Protein AF-A0A6P0MF85-F1 (afdb_monomer_lite)

Foldseek 3Di:
DQQFDDPVRQCVLLVHDPPHDQLSVLVLVQVLVVVVPQPDWDAQCDWVPGGFGIAGLAATEDTDAEQFLVVLVVSLVVVVRRLVTPPCVSYNHYQYEYEYAQPDCPDPRSVSSVVSQVVPVVVDSYHYYNLRRDPSNGSDPPDDDDPDDCPVVVVVVVVVVVVPPPPDCDDPVVVVVVVVVVVVVVVVVVVVVVVVVVVVVPPPDDPPDDDDDDDDDDD

Secondary structure (DSSP, 8-state):
------HHHHHHHTT--TT--HHHHHHHHHHHHHHTT----EEEEEETTEEEEEE-SSEEEEEEEE--HHHHHHHHHHHHHHTTTS-GGG-S--EEEEEEEPPPTTSHHHHHHHHHHHHHHHHSSEEEEEGGG-GGGS-----S-----THHHHHHHHHHHHTTS------HHHHHHHHHHHHHHHHHHHHHHHHHHHTTSSSSSSSSS----------

Structure (mmCIF, N/CA/C/O backbone):
data_AF-A0A6P0MF85-F1
#
_entry.id   AF-A0A6P0MF85-F1
#
loop_
_atom_site.group_PDB
_atom_site.id
_atom_site.type_symbol
_atom_site.label_atom_id
_atom_site.label_alt_id
_atom_site.label_comp_id
_atom_site.label_asym_id
_atom_site.label_entity_id
_atom_site.label_seq_id
_atom_site.pdbx_PDB_ins_code
_atom_site.Cartn_x
_atom_site.Cartn_y
_atom_site.Cartn_z
_atom_site.occupancy
_atom_site.B_iso_or_equiv
_atom_site.auth_seq_id
_atom_site.auth_comp_id
_atom_site.auth_asym_id
_atom_site.auth_atom_id
_atom_site.pdbx_PDB_model_num
ATOM 1 N N . MET A 1 1 ? 22.331 -4.264 3.398 1.00 52.81 1 MET A N 1
ATOM 2 C CA . MET A 1 1 ? 21.853 -4.627 2.046 1.00 52.81 1 MET A CA 1
ATOM 3 C C . MET A 1 1 ? 20.335 -4.474 2.011 1.00 52.81 1 MET A C 1
ATOM 5 O O . MET A 1 1 ? 19.643 -5.180 2.743 1.00 52.81 1 MET A O 1
ATOM 9 N N . ILE A 1 2 ? 19.825 -3.491 1.264 1.00 65.88 2 ILE A N 1
ATOM 10 C CA . ILE A 1 2 ? 18.379 -3.319 1.054 1.00 65.88 2 ILE A CA 1
ATOM 11 C C . ILE A 1 2 ? 17.994 -4.326 -0.029 1.00 65.88 2 ILE A C 1
ATOM 13 O O . ILE A 1 2 ? 18.498 -4.233 -1.145 1.00 65.88 2 ILE A O 1
ATOM 17 N N . PHE A 1 3 ? 17.183 -5.323 0.322 1.00 75.44 3 PHE A N 1
ATOM 18 C CA . PHE A 1 3 ? 16.638 -6.244 -0.672 1.00 75.44 3 PHE A CA 1
ATOM 19 C C . PHE A 1 3 ? 15.507 -5.525 -1.400 1.00 75.44 3 PHE A C 1
ATOM 21 O O . PHE A 1 3 ? 14.660 -4.911 -0.757 1.00 75.44 3 PHE A O 1
ATOM 28 N N . VAL A 1 4 ? 15.523 -5.582 -2.725 1.00 84.88 4 VAL A N 1
ATOM 29 C CA . VAL A 1 4 ? 14.484 -5.019 -3.585 1.00 84.88 4 VAL A CA 1
ATOM 30 C C . VAL A 1 4 ? 14.156 -6.084 -4.613 1.00 84.88 4 VAL A C 1
ATOM 32 O O . VAL A 1 4 ? 15.053 -6.517 -5.332 1.00 84.88 4 VAL A O 1
ATOM 35 N N . LEU A 1 5 ? 12.895 -6.502 -4.664 1.00 89.25 5 LEU A N 1
ATOM 36 C CA . LEU A 1 5 ? 12.407 -7.395 -5.709 1.00 89.25 5 LEU A CA 1
ATOM 37 C C . LEU A 1 5 ? 11.990 -6.555 -6.918 1.00 89.25 5 LEU A C 1
ATOM 39 O O . LEU A 1 5 ? 11.376 -5.487 -6.773 1.00 89.25 5 LEU A O 1
ATOM 43 N N . SER A 1 6 ? 12.300 -7.030 -8.123 1.00 92.44 6 SER A N 1
ATOM 44 C CA . SER A 1 6 ? 11.615 -6.521 -9.310 1.00 92.44 6 SER A CA 1
ATOM 45 C C . SER A 1 6 ? 10.116 -6.815 -9.201 1.00 92.44 6 SER A C 1
ATOM 47 O O . SER A 1 6 ? 9.690 -7.741 -8.507 1.00 92.44 6 SER A O 1
ATOM 49 N N . ILE A 1 7 ? 9.294 -6.026 -9.895 1.00 93.69 7 ILE A N 1
ATOM 50 C CA . ILE A 1 7 ? 7.837 -6.218 -9.884 1.00 93.69 7 ILE A CA 1
ATOM 51 C C . ILE A 1 7 ? 7.482 -7.626 -10.379 1.00 93.69 7 ILE A C 1
ATOM 53 O O . ILE A 1 7 ? 6.661 -8.292 -9.763 1.00 93.69 7 ILE A O 1
ATOM 57 N N . SER A 1 8 ? 8.134 -8.111 -11.440 1.00 93.31 8 SER A N 1
ATOM 58 C CA . SER A 1 8 ? 7.913 -9.461 -11.972 1.00 93.31 8 SER A CA 1
ATOM 59 C C . SER A 1 8 ? 8.300 -10.561 -10.985 1.00 93.31 8 SER A C 1
ATOM 61 O O . SER A 1 8 ? 7.556 -11.524 -10.835 1.00 93.31 8 SER A O 1
ATOM 63 N N . GLU A 1 9 ? 9.433 -10.425 -10.288 1.00 93.38 9 GLU A N 1
ATOM 64 C CA . GLU A 1 9 ? 9.832 -11.398 -9.263 1.00 93.38 9 GLU A CA 1
ATOM 65 C C . GLU A 1 9 ? 8.831 -11.425 -8.115 1.00 93.38 9 GLU A C 1
ATOM 67 O O . GLU A 1 9 ? 8.424 -12.504 -7.695 1.00 93.38 9 GLU A O 1
ATOM 72 N N . PHE A 1 10 ? 8.401 -10.253 -7.642 1.00 94.75 10 PHE A N 1
ATOM 73 C CA . PHE A 1 10 ? 7.399 -10.159 -6.589 1.00 94.75 10 PHE A CA 1
ATOM 74 C C . PHE A 1 10 ? 6.076 -10.791 -7.027 1.00 94.75 10 PHE A C 1
ATOM 76 O O . PHE A 1 10 ? 5.553 -11.630 -6.310 1.00 94.75 10 PHE A O 1
ATOM 83 N N . VAL A 1 11 ? 5.550 -10.422 -8.201 1.00 95.12 11 VAL A N 1
ATOM 84 C CA . VAL A 1 11 ? 4.285 -10.947 -8.755 1.00 95.12 11 VAL A CA 1
ATOM 85 C C . VAL A 1 11 ? 4.327 -12.471 -8.852 1.00 95.12 11 VAL A C 1
ATOM 87 O O . VAL A 1 11 ? 3.391 -13.133 -8.410 1.00 95.12 11 VAL A O 1
ATOM 90 N N . ASN A 1 12 ? 5.433 -13.027 -9.353 1.00 94.06 12 ASN A N 1
ATOM 91 C CA . ASN A 1 12 ? 5.618 -14.473 -9.457 1.00 94.06 12 ASN A CA 1
ATOM 92 C C . ASN A 1 12 ? 5.687 -15.145 -8.077 1.00 94.06 12 ASN A C 1
ATOM 94 O O . ASN A 1 12 ? 5.036 -16.162 -7.860 1.00 94.06 12 ASN A O 1
ATOM 98 N N . GLN A 1 13 ? 6.455 -14.588 -7.136 1.00 94.12 13 GLN A N 1
ATOM 99 C CA . GLN A 1 13 ? 6.605 -15.163 -5.793 1.00 94.12 13 GLN A CA 1
ATOM 100 C C . GLN A 1 13 ? 5.327 -15.041 -4.952 1.00 94.12 13 GLN A C 1
ATOM 102 O O . GLN A 1 13 ? 5.015 -15.939 -4.179 1.00 94.12 13 GLN A O 1
ATOM 107 N N . ALA A 1 14 ? 4.572 -13.956 -5.127 1.00 94.56 14 ALA A N 1
ATOM 108 C CA . ALA A 1 14 ? 3.273 -13.730 -4.500 1.00 94.56 14 ALA A CA 1
ATOM 109 C C . ALA A 1 14 ? 2.137 -14.523 -5.170 1.00 94.56 14 ALA A C 1
ATOM 111 O O . ALA A 1 14 ? 0.995 -14.433 -4.727 1.00 94.56 14 ALA A O 1
ATOM 112 N N . ASN A 1 15 ? 2.439 -15.291 -6.227 1.00 95.31 15 ASN A N 1
ATOM 113 C CA . ASN A 1 15 ? 1.474 -16.069 -6.999 1.00 95.31 15 ASN A CA 1
ATOM 114 C C . ASN A 1 15 ? 0.287 -15.223 -7.507 1.00 95.31 15 ASN A C 1
ATOM 116 O O . ASN A 1 15 ? -0.863 -15.666 -7.502 1.00 95.31 15 ASN A O 1
ATOM 120 N N . LEU A 1 16 ? 0.565 -13.985 -7.928 1.00 94.50 16 LEU A N 1
ATOM 121 C CA . LEU A 1 16 ? -0.439 -13.105 -8.524 1.00 94.50 16 LEU A CA 1
ATOM 122 C C . LEU A 1 16 ? -0.714 -13.511 -9.988 1.00 94.50 16 LEU A C 1
ATOM 124 O O . LEU A 1 16 ? 0.184 -14.025 -10.663 1.00 94.50 16 LEU A O 1
ATOM 128 N N . PRO A 1 17 ? -1.922 -13.253 -10.527 1.00 94.81 17 PRO A N 1
ATOM 129 C CA . PRO A 1 17 ? -2.239 -13.560 -11.922 1.00 94.81 17 PRO A CA 1
ATOM 130 C C . PRO A 1 17 ? -1.301 -12.866 -12.924 1.00 94.81 17 PRO A C 1
ATOM 132 O O . PRO A 1 17 ? -0.833 -11.750 -12.696 1.00 94.81 17 PRO A O 1
ATOM 135 N N . THR A 1 18 ? -1.107 -13.460 -14.109 1.00 91.56 18 THR A N 1
ATOM 136 C CA . THR A 1 18 ? -0.299 -12.856 -15.192 1.00 91.56 18 THR A CA 1
ATOM 137 C C . THR A 1 18 ? -0.768 -11.440 -15.550 1.00 91.56 18 THR A C 1
ATOM 139 O O . THR A 1 18 ? 0.044 -10.549 -15.797 1.00 91.56 18 THR A O 1
ATOM 142 N N . HIS A 1 19 ? -2.084 -11.216 -15.524 1.00 93.56 19 HIS A N 1
ATOM 143 C CA . HIS A 1 19 ? -2.716 -9.911 -15.724 1.00 93.56 19 HIS A CA 1
ATOM 144 C C . HIS A 1 19 ? -3.354 -9.398 -14.431 1.00 93.56 19 HIS A C 1
ATOM 146 O O . HIS A 1 19 ? -4.533 -9.046 -14.409 1.00 93.56 19 HIS A O 1
ATOM 152 N N . TRP A 1 20 ? -2.569 -9.386 -13.354 1.00 96.44 20 TRP A N 1
ATOM 153 C CA . TRP A 1 20 ? -3.005 -8.871 -12.063 1.00 96.44 20 TRP A CA 1
ATOM 154 C C . TRP A 1 20 ? -3.455 -7.399 -12.135 1.00 96.44 20 TRP A C 1
ATOM 156 O O . TRP A 1 20 ? -2.950 -6.581 -12.919 1.00 96.44 20 TRP A O 1
ATOM 166 N N . LYS A 1 21 ? -4.413 -7.075 -11.277 1.00 97.00 21 LYS A N 1
ATOM 167 C CA . LYS A 1 21 ? -5.067 -5.786 -11.069 1.00 97.00 21 LYS A CA 1
ATOM 168 C C . LYS A 1 21 ? -4.808 -5.308 -9.639 1.00 97.00 21 LYS A C 1
ATOM 170 O O . LYS A 1 21 ? -4.287 -6.035 -8.803 1.00 97.00 21 LYS A O 1
ATOM 175 N N . GLU A 1 22 ? -5.206 -4.075 -9.346 1.00 97.50 22 GLU A N 1
ATOM 176 C CA . GLU A 1 22 ? -5.108 -3.504 -7.995 1.00 97.50 22 GLU A CA 1
ATOM 177 C C . GLU A 1 22 ? -5.819 -4.361 -6.935 1.00 97.50 22 GLU A C 1
ATOM 179 O O . GLU A 1 22 ? -5.249 -4.596 -5.876 1.00 97.50 22 GLU A O 1
ATOM 184 N N . ALA A 1 23 ? -6.982 -4.928 -7.274 1.00 97.69 23 ALA A N 1
ATOM 185 C CA . ALA A 1 23 ? -7.723 -5.840 -6.402 1.00 97.69 23 ALA A CA 1
ATOM 186 C C . ALA A 1 23 ? -6.918 -7.099 -6.014 1.00 97.69 23 ALA A C 1
ATOM 188 O O . ALA A 1 23 ? -6.941 -7.503 -4.859 1.00 97.69 23 ALA A O 1
ATOM 189 N N . ASP A 1 24 ? -6.133 -7.676 -6.933 1.00 97.62 24 ASP A N 1
ATOM 190 C CA . ASP A 1 24 ? -5.295 -8.843 -6.612 1.00 97.62 24 ASP A CA 1
ATOM 191 C C . ASP A 1 24 ? -4.190 -8.474 -5.601 1.00 97.62 24 ASP A C 1
ATOM 193 O O . ASP A 1 24 ? -3.829 -9.261 -4.724 1.00 97.62 24 ASP A O 1
ATOM 197 N N . LEU A 1 25 ? -3.655 -7.250 -5.699 1.00 97.62 25 LEU A N 1
ATOM 198 C CA . LEU A 1 25 ? -2.676 -6.729 -4.743 1.00 97.62 25 LEU A CA 1
ATOM 199 C C . LEU A 1 25 ? -3.318 -6.441 -3.378 1.00 97.62 25 LEU A C 1
ATOM 201 O O . LEU A 1 25 ? -2.711 -6.723 -2.345 1.00 97.62 25 LEU A O 1
ATOM 205 N N . GLN A 1 26 ? -4.535 -5.902 -3.367 1.00 98.38 26 GLN A N 1
ATOM 206 C CA . GLN A 1 26 ? -5.326 -5.683 -2.157 1.00 98.38 26 GLN A CA 1
ATOM 207 C C . GLN A 1 26 ? -5.597 -7.004 -1.427 1.00 98.38 26 GLN A C 1
ATOM 209 O O . GLN A 1 26 ? -5.341 -7.090 -0.225 1.00 98.38 26 GLN A O 1
ATOM 214 N N . ASP A 1 27 ? -6.009 -8.048 -2.151 1.00 97.38 27 ASP A N 1
ATOM 215 C CA . ASP A 1 27 ? -6.217 -9.389 -1.599 1.00 97.38 27 ASP A CA 1
ATOM 216 C C . ASP A 1 27 ? -4.922 -9.963 -1.005 1.00 97.38 27 ASP A C 1
ATOM 218 O O . ASP A 1 27 ? -4.918 -10.456 0.127 1.00 97.38 27 ASP A O 1
ATOM 222 N N . TYR A 1 28 ? -3.795 -9.825 -1.711 1.00 97.31 28 TYR A N 1
ATOM 223 C CA . TYR A 1 28 ? -2.483 -10.242 -1.206 1.00 97.31 28 TYR A CA 1
ATOM 224 C C . TYR A 1 28 ? -2.094 -9.522 0.095 1.00 97.31 28 TYR A C 1
ATOM 226 O O . TYR A 1 28 ? -1.627 -10.150 1.051 1.00 97.31 28 TYR A O 1
ATOM 234 N N . ILE A 1 29 ? -2.288 -8.202 0.161 1.00 97.69 29 ILE A N 1
ATOM 235 C CA . ILE A 1 29 ? -1.977 -7.409 1.357 1.00 97.69 29 ILE A CA 1
ATOM 236 C C . ILE A 1 29 ? -2.885 -7.827 2.513 1.00 97.69 29 ILE A C 1
ATOM 238 O O . ILE A 1 29 ? -2.400 -8.018 3.629 1.00 97.69 29 ILE A O 1
ATOM 242 N N . ALA A 1 30 ? -4.179 -8.014 2.258 1.00 97.56 30 ALA A N 1
ATOM 243 C CA . ALA A 1 30 ? -5.137 -8.461 3.259 1.00 97.56 30 ALA A CA 1
ATOM 244 C C . ALA A 1 30 ? -4.760 -9.832 3.835 1.00 97.56 30 ALA A C 1
ATOM 246 O O . ALA A 1 30 ? -4.763 -10.002 5.056 1.00 97.56 30 ALA A O 1
ATOM 247 N N . GLN A 1 31 ? -4.368 -10.779 2.978 1.00 95.88 31 GLN A N 1
ATOM 248 C CA . GLN A 1 31 ? -3.873 -12.084 3.412 1.00 95.88 31 GLN A CA 1
ATOM 249 C C . GLN A 1 31 ? -2.585 -11.947 4.234 1.00 95.88 31 GLN A C 1
ATOM 251 O O . GLN A 1 31 ? -2.493 -12.479 5.334 1.00 95.88 31 GLN A O 1
ATOM 256 N N . THR A 1 32 ? -1.632 -11.135 3.773 1.00 95.44 32 THR A N 1
ATOM 257 C CA . THR A 1 32 ? -0.372 -10.885 4.491 1.00 95.44 32 THR A CA 1
ATOM 258 C C . THR A 1 32 ? -0.608 -10.288 5.884 1.00 95.44 32 THR A C 1
ATOM 260 O O . THR A 1 32 ? 0.089 -10.620 6.844 1.00 95.44 32 THR A O 1
ATOM 263 N N . LEU A 1 33 ? -1.576 -9.377 6.024 1.00 95.88 33 LEU A N 1
ATOM 264 C CA . LEU A 1 33 ? -1.961 -8.807 7.317 1.00 95.88 33 LEU A CA 1
ATOM 265 C C . LEU A 1 33 ? -2.606 -9.864 8.219 1.00 95.88 33 LEU A C 1
ATOM 267 O O . LEU A 1 33 ? -2.309 -9.906 9.416 1.00 95.88 33 LEU A O 1
ATOM 271 N N . TYR A 1 34 ? -3.456 -10.722 7.653 1.00 95.06 34 TYR A N 1
ATOM 272 C CA . TYR A 1 34 ? -4.083 -11.826 8.375 1.00 95.06 34 TYR A CA 1
ATOM 273 C C . TYR A 1 34 ? -3.037 -12.803 8.920 1.00 95.06 34 TYR A C 1
ATOM 275 O O . TYR A 1 34 ? -3.042 -13.095 10.116 1.00 95.06 34 TYR A O 1
ATOM 283 N N . ASP A 1 35 ? -2.085 -13.213 8.082 1.00 93.06 35 ASP A N 1
ATOM 284 C CA . ASP A 1 35 ? -1.009 -14.145 8.439 1.00 93.06 35 ASP A CA 1
ATOM 285 C C . ASP A 1 35 ? -0.101 -13.587 9.547 1.00 93.06 35 ASP A C 1
ATOM 287 O O . ASP A 1 35 ? 0.467 -14.330 10.348 1.00 93.06 35 ASP A O 1
ATOM 291 N N . LYS A 1 36 ? -0.014 -12.257 9.661 1.00 91.69 36 LYS A N 1
ATOM 292 C CA . LYS A 1 36 ? 0.688 -11.556 10.749 1.00 91.69 36 LYS A CA 1
ATOM 293 C C . LYS A 1 36 ? -0.144 -11.367 12.018 1.00 91.69 36 LYS A C 1
ATOM 295 O O . LYS A 1 36 ? 0.315 -10.722 12.962 1.00 91.69 36 LYS A O 1
ATOM 300 N N . GLY A 1 37 ? -1.355 -11.913 12.063 1.00 93.38 37 GLY A N 1
ATOM 301 C CA . GLY A 1 37 ? -2.212 -11.923 13.245 1.00 93.38 37 GLY A CA 1
ATOM 302 C C . GLY A 1 37 ? -3.265 -10.815 13.302 1.00 93.38 37 GLY A C 1
ATOM 303 O O . GLY A 1 37 ? -3.919 -10.667 14.340 1.00 93.38 37 GLY A O 1
ATOM 304 N N . SER A 1 38 ? -3.484 -10.048 12.228 1.00 93.06 38 SER A N 1
ATOM 305 C CA . SER A 1 38 ? -4.617 -9.116 12.163 1.00 93.06 38 SER A CA 1
ATOM 306 C C . SER A 1 38 ? -5.930 -9.891 12.022 1.00 93.06 38 SER A C 1
ATOM 308 O O . SER A 1 38 ? -6.236 -10.448 10.974 1.00 93.06 38 SER A O 1
ATOM 310 N N . LYS A 1 39 ? -6.730 -9.931 13.095 1.00 87.00 39 LYS A N 1
ATOM 311 C CA . LYS A 1 39 ? -7.950 -10.764 13.163 1.00 87.00 39 LYS A CA 1
ATOM 312 C C . LYS A 1 39 ? -9.182 -10.160 12.488 1.00 87.00 39 LYS A C 1
ATOM 314 O O . LYS A 1 39 ? -10.061 -10.902 12.069 1.00 87.00 39 LYS A O 1
ATOM 319 N N . ASN A 1 40 ? -9.243 -8.835 12.384 1.00 92.94 40 ASN A N 1
ATOM 320 C CA . ASN A 1 40 ? -10.373 -8.119 11.801 1.00 92.94 40 ASN A CA 1
ATOM 321 C C . ASN A 1 40 ? -9.865 -7.287 10.628 1.00 92.94 40 ASN A C 1
ATOM 323 O O . ASN A 1 40 ? -9.182 -6.285 10.832 1.00 92.94 40 ASN A O 1
ATOM 327 N N . ILE A 1 41 ? -10.157 -7.745 9.417 1.00 96.06 41 ILE A N 1
ATOM 328 C CA . ILE A 1 41 ? -9.752 -7.090 8.177 1.00 96.06 41 ILE A CA 1
ATOM 329 C C . ILE A 1 41 ? -11.009 -6.930 7.340 1.00 96.06 41 ILE A C 1
ATOM 331 O O . ILE A 1 41 ? -11.686 -7.915 7.039 1.00 96.06 41 ILE A O 1
ATOM 335 N N . TRP A 1 42 ? -11.323 -5.691 6.993 1.00 96.62 42 TRP A N 1
ATOM 336 C CA . TRP A 1 42 ? -12.468 -5.341 6.169 1.00 96.62 42 TRP A CA 1
ATOM 337 C C . TRP A 1 42 ? -11.971 -4.741 4.862 1.00 96.62 42 TRP A C 1
ATOM 339 O O . TRP A 1 42 ? -11.079 -3.896 4.881 1.00 96.62 42 TRP A O 1
ATOM 349 N N . LEU A 1 43 ? -12.540 -5.192 3.748 1.00 96.62 43 LEU A N 1
ATOM 350 C CA . LEU A 1 43 ? -12.192 -4.735 2.405 1.00 96.62 43 LEU A CA 1
ATOM 351 C C . LEU A 1 43 ? -13.302 -3.854 1.844 1.00 96.62 43 LEU A C 1
ATOM 353 O O . LEU A 1 43 ? -14.473 -4.100 2.150 1.00 96.62 43 LEU A O 1
ATOM 357 N N . GLU A 1 44 ? -12.935 -2.883 1.008 1.00 96.44 44 GLU A N 1
ATOM 358 C CA . GLU A 1 44 ? -13.875 -2.014 0.283 1.00 96.44 44 GLU A CA 1
ATOM 359 C C . GLU A 1 44 ? -14.913 -1.356 1.211 1.00 96.44 44 GLU A C 1
ATOM 361 O O . GLU A 1 44 ? -16.116 -1.341 0.934 1.00 96.44 44 GLU A O 1
ATOM 366 N N . VAL A 1 45 ? -14.464 -0.845 2.359 1.00 94.81 45 VAL A N 1
ATOM 367 C CA . VAL A 1 45 ? -15.361 -0.291 3.377 1.00 94.81 45 VAL A CA 1
ATOM 368 C C . VAL A 1 45 ? -15.887 1.059 2.919 1.00 94.81 45 VAL A C 1
ATOM 370 O O . VAL A 1 45 ? -15.122 2.003 2.729 1.00 94.81 45 VAL A O 1
ATOM 373 N N . GLU A 1 46 ? -17.206 1.169 2.800 1.00 93.31 46 GLU A N 1
ATOM 374 C CA . GLU A 1 46 ? -17.868 2.427 2.471 1.00 93.31 46 GLU A CA 1
ATOM 375 C C . GLU A 1 46 ? -17.547 3.514 3.507 1.00 93.31 46 GLU A C 1
ATOM 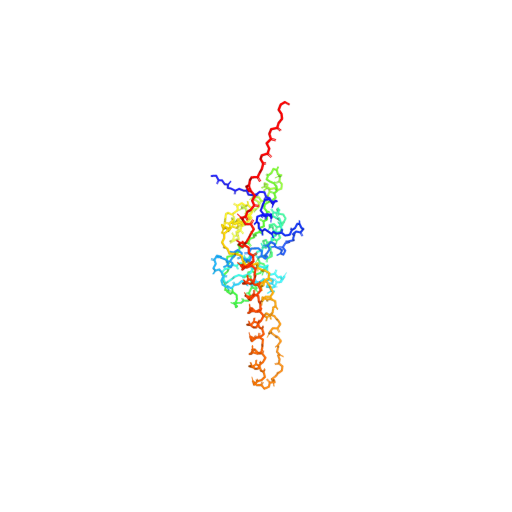377 O O . GLU A 1 46 ? -17.727 3.334 4.715 1.00 93.31 46 GLU A O 1
ATOM 382 N N . CYS A 1 47 ? -17.050 4.640 3.004 1.00 89.62 47 CYS A N 1
ATOM 383 C CA . CYS A 1 47 ? -16.674 5.830 3.754 1.00 89.62 47 CYS A CA 1
ATOM 384 C C . CYS A 1 47 ? -17.235 7.066 3.034 1.00 89.62 47 CYS A C 1
ATOM 386 O O . CYS A 1 47 ? -17.609 7.011 1.860 1.00 89.62 47 CYS A O 1
ATOM 388 N N . ALA A 1 48 ? -17.257 8.227 3.692 1.00 80.62 48 ALA A N 1
ATOM 389 C CA . ALA A 1 48 ? -17.625 9.446 2.976 1.00 80.62 48 ALA A CA 1
ATOM 390 C C . ALA A 1 48 ? -16.614 9.719 1.848 1.00 80.62 48 ALA A C 1
ATOM 392 O O . ALA A 1 48 ? -15.404 9.773 2.079 1.00 80.62 48 ALA A O 1
ATOM 393 N N . GLY A 1 49 ? -17.123 9.879 0.626 1.00 80.69 49 GLY A N 1
ATOM 394 C CA . GLY A 1 49 ? -16.309 10.144 -0.560 1.00 80.69 49 GLY A CA 1
ATOM 395 C C . GLY A 1 49 ? -15.751 8.905 -1.271 1.00 80.69 49 GLY A C 1
ATOM 396 O O . GLY A 1 49 ? -15.033 9.076 -2.252 1.00 80.69 49 GLY A O 1
ATOM 397 N N . GLY A 1 50 ? -16.070 7.676 -0.840 1.00 92.06 50 GLY A N 1
ATOM 398 C CA . GLY A 1 50 ? -15.690 6.470 -1.584 1.00 92.06 50 GLY A CA 1
ATOM 399 C C . GLY A 1 50 ? -15.679 5.188 -0.756 1.00 92.06 50 GLY A C 1
ATOM 400 O O . GLY A 1 50 ? -16.440 5.029 0.194 1.00 92.06 50 GLY A O 1
ATOM 401 N N . ARG A 1 51 ? -14.801 4.255 -1.127 1.00 95.56 51 ARG A N 1
ATOM 402 C CA . ARG A 1 51 ? -14.547 3.024 -0.376 1.00 95.56 51 ARG A CA 1
ATOM 403 C C . ARG A 1 51 ? -13.073 2.973 -0.009 1.00 95.56 51 ARG A C 1
ATOM 405 O O . ARG A 1 51 ? -12.246 3.259 -0.863 1.00 95.56 51 ARG A O 1
ATOM 412 N N . ALA A 1 52 ? -12.776 2.662 1.246 1.00 96.50 52 ALA A N 1
ATOM 413 C CA . ALA A 1 52 ? -11.416 2.418 1.703 1.00 96.50 52 ALA A CA 1
ATOM 414 C C . ALA A 1 52 ? -11.025 0.970 1.390 1.00 96.50 52 ALA A C 1
ATOM 416 O O . ALA A 1 52 ? -11.784 0.050 1.716 1.00 96.50 52 ALA A O 1
ATOM 417 N N . ASP A 1 53 ? -9.843 0.770 0.812 1.00 97.81 53 ASP A N 1
ATOM 418 C CA . ASP A 1 53 ? -9.447 -0.537 0.280 1.00 97.81 53 ASP A CA 1
ATOM 419 C C . ASP A 1 53 ? -9.316 -1.591 1.384 1.00 97.81 53 ASP A C 1
ATOM 421 O O . ASP A 1 53 ? -9.893 -2.676 1.280 1.00 97.81 53 ASP A O 1
ATOM 425 N N . ILE A 1 54 ? -8.586 -1.282 2.464 1.00 98.00 54 ILE A N 1
ATOM 426 C CA . ILE A 1 54 ? -8.415 -2.189 3.608 1.00 98.00 54 ILE A CA 1
ATOM 427 C C . ILE A 1 54 ? -8.483 -1.408 4.920 1.00 98.00 54 ILE A C 1
ATOM 429 O O . ILE A 1 54 ? -7.740 -0.451 5.137 1.00 98.00 54 ILE A O 1
ATOM 433 N N . ILE A 1 55 ? -9.317 -1.873 5.848 1.00 96.69 55 ILE A N 1
ATOM 434 C CA . ILE A 1 55 ? -9.383 -1.366 7.220 1.00 96.69 55 ILE A CA 1
ATOM 435 C C . ILE A 1 55 ? -9.116 -2.505 8.204 1.00 96.69 55 ILE A C 1
ATOM 437 O O . ILE A 1 55 ? -9.645 -3.609 8.072 1.00 96.69 55 ILE A O 1
ATOM 441 N N . THR A 1 56 ? -8.327 -2.215 9.233 1.00 95.56 56 THR A N 1
ATOM 442 C CA . THR A 1 56 ? -8.192 -3.009 10.459 1.00 95.56 56 THR A CA 1
ATOM 443 C C . THR A 1 56 ? -8.596 -2.143 11.660 1.00 95.56 56 THR A C 1
ATOM 445 O O . THR A 1 56 ? -8.717 -0.926 11.524 1.00 95.56 56 THR A O 1
ATOM 448 N N . PRO A 1 57 ? -8.759 -2.700 12.878 1.00 92.81 57 PRO A N 1
ATOM 449 C CA . PRO A 1 57 ? -9.078 -1.901 14.063 1.00 92.81 57 PRO A CA 1
ATOM 450 C C . PRO A 1 57 ? -8.076 -0.783 14.376 1.00 92.81 57 PRO A C 1
ATOM 452 O O . PRO A 1 57 ? -8.369 0.097 15.182 1.00 92.81 57 PRO A O 1
ATOM 455 N N . LYS A 1 58 ? -6.861 -0.866 13.820 1.00 93.50 58 LYS A N 1
ATOM 456 C CA . LYS A 1 58 ? -5.754 0.046 14.117 1.00 93.50 58 LYS A CA 1
ATOM 457 C C . LYS A 1 58 ? -5.251 0.792 12.889 1.00 93.50 58 LYS A C 1
ATOM 459 O O . LYS A 1 58 ? -4.479 1.734 13.058 1.00 93.50 58 LYS A O 1
ATOM 464 N N . GLU A 1 59 ? -5.595 0.351 11.683 1.00 96.25 59 GLU A N 1
ATOM 465 C CA . GLU A 1 59 ? -4.893 0.744 10.462 1.00 96.25 59 GLU A CA 1
ATOM 466 C C . GLU A 1 59 ? -5.867 0.902 9.289 1.00 96.25 59 GLU A C 1
ATOM 468 O O . GLU A 1 59 ? -6.836 0.156 9.179 1.00 96.25 59 GLU A O 1
ATOM 473 N N . ILE A 1 60 ? -5.599 1.869 8.415 1.00 96.50 60 ILE A N 1
ATOM 474 C CA . ILE A 1 60 ? -6.258 2.045 7.115 1.00 96.50 60 ILE A CA 1
ATOM 475 C C . ILE A 1 60 ? -5.167 1.944 6.054 1.00 96.50 60 ILE A C 1
ATOM 477 O O . ILE A 1 60 ? -4.143 2.622 6.172 1.00 96.50 60 ILE A O 1
ATOM 481 N N . TYR A 1 61 ? -5.388 1.126 5.031 1.00 98.25 61 TYR A N 1
ATOM 482 C CA . TYR A 1 61 ? -4.506 1.017 3.877 1.00 98.25 61 TYR A CA 1
ATOM 483 C C . TYR A 1 61 ? -5.251 1.453 2.619 1.00 98.25 61 TYR A C 1
ATOM 485 O O . TYR A 1 61 ? -6.309 0.908 2.315 1.00 98.25 61 TYR A O 1
ATOM 493 N N . GLU A 1 62 ? -4.660 2.398 1.895 1.00 98.25 62 GLU A N 1
ATOM 494 C CA . GLU A 1 62 ? -4.999 2.719 0.512 1.00 98.25 62 GLU A CA 1
ATOM 495 C C . GLU A 1 62 ? -3.991 2.023 -0.402 1.00 98.25 62 GLU A C 1
ATOM 497 O O . GLU A 1 62 ? -2.777 2.248 -0.314 1.00 98.25 62 GLU A O 1
ATOM 502 N N . VAL A 1 63 ? -4.490 1.155 -1.265 1.00 98.62 63 VAL A N 1
ATOM 503 C CA . VAL A 1 63 ? -3.726 0.324 -2.178 1.00 98.62 63 VAL A CA 1
ATOM 504 C C . VAL A 1 63 ? -3.685 1.006 -3.541 1.00 98.62 63 VAL A C 1
ATOM 506 O O . VAL A 1 63 ? -4.677 1.497 -4.072 1.00 98.62 63 VAL A O 1
ATOM 509 N N . LYS A 1 64 ? -2.495 1.053 -4.136 1.00 98.38 64 LYS A N 1
ATOM 510 C CA . LYS A 1 64 ? -2.318 1.468 -5.527 1.00 98.38 64 LYS A CA 1
ATOM 511 C C . LYS A 1 64 ? -1.466 0.462 -6.260 1.00 98.38 64 LYS A C 1
ATOM 513 O O . LYS A 1 64 ? -0.432 0.022 -5.758 1.00 98.38 64 LYS A O 1
ATOM 518 N N . ARG A 1 65 ? -1.838 0.166 -7.505 1.00 97.00 65 ARG A N 1
ATOM 519 C CA . ARG A 1 65 ? -1.043 -0.711 -8.373 1.00 97.00 65 ARG A CA 1
ATOM 520 C C . ARG A 1 65 ? 0.421 -0.261 -8.451 1.00 97.00 65 ARG A C 1
ATOM 522 O O . ARG A 1 65 ? 1.326 -1.065 -8.271 1.00 97.00 65 ARG A O 1
ATOM 529 N N . PHE A 1 66 ? 0.644 1.032 -8.681 1.00 97.19 66 PHE A N 1
ATOM 530 C CA . PHE A 1 66 ? 1.967 1.654 -8.699 1.00 97.19 66 PHE A CA 1
ATOM 531 C C . PHE A 1 66 ? 1.940 2.965 -7.923 1.00 97.19 66 PHE A C 1
ATOM 533 O O . PHE A 1 66 ? 1.018 3.769 -8.075 1.00 97.19 66 PHE A O 1
ATOM 540 N N . LEU A 1 67 ? 2.983 3.212 -7.140 1.00 98.06 67 LEU A N 1
ATOM 541 C CA . LEU A 1 67 ? 3.166 4.446 -6.389 1.00 98.06 67 LEU A CA 1
ATOM 542 C C . LEU A 1 67 ? 3.948 5.456 -7.220 1.00 98.06 67 LEU A C 1
ATOM 544 O O . LEU A 1 67 ? 5.135 5.676 -7.006 1.00 98.06 67 LEU A O 1
ATOM 548 N N . THR A 1 68 ? 3.269 6.062 -8.188 1.00 97.44 68 THR A N 1
ATOM 549 C CA . THR A 1 68 ? 3.751 7.253 -8.900 1.00 97.44 68 THR A CA 1
ATOM 550 C C . THR A 1 68 ? 3.493 8.504 -8.053 1.00 97.44 68 THR A C 1
ATOM 552 O O . THR A 1 68 ? 2.689 8.475 -7.118 1.00 97.44 68 THR A O 1
ATOM 555 N N . ARG A 1 69 ? 4.114 9.643 -8.392 1.00 97.69 69 ARG A N 1
ATOM 556 C CA . ARG A 1 69 ? 3.841 10.926 -7.713 1.00 97.69 69 ARG A CA 1
ATOM 557 C C . ARG A 1 69 ? 2.342 11.250 -7.657 1.00 97.69 69 ARG A C 1
ATOM 559 O O . ARG A 1 69 ? 1.844 11.641 -6.605 1.00 97.69 69 ARG A O 1
ATOM 566 N N . SER A 1 70 ? 1.634 11.088 -8.776 1.00 97.88 70 SER A N 1
ATOM 567 C CA . SER A 1 70 ? 0.196 11.371 -8.854 1.00 97.88 70 SER A CA 1
ATOM 568 C C . SER A 1 70 ? -0.606 10.434 -7.953 1.00 97.88 70 SER A C 1
ATOM 570 O O . SER A 1 70 ? -1.416 10.898 -7.154 1.00 97.88 70 SER A O 1
ATOM 572 N N . ASN A 1 71 ? -0.329 9.130 -8.025 1.00 98.25 71 ASN A N 1
ATOM 573 C CA . ASN A 1 71 ? -1.068 8.124 -7.264 1.00 98.25 71 ASN A CA 1
ATOM 574 C C . ASN A 1 71 ? -0.864 8.282 -5.753 1.00 98.25 71 ASN A C 1
ATOM 576 O O . ASN A 1 71 ? -1.808 8.092 -4.997 1.00 98.25 71 ASN A O 1
ATOM 580 N N . ILE A 1 72 ? 0.330 8.691 -5.307 1.00 98.69 72 ILE A N 1
ATOM 581 C CA . ILE A 1 72 ? 0.592 8.985 -3.889 1.00 98.69 72 ILE A CA 1
ATOM 582 C C . ILE A 1 72 ? -0.253 10.177 -3.408 1.00 98.69 72 ILE A C 1
ATOM 584 O O . ILE A 1 72 ? -0.864 10.099 -2.344 1.00 98.69 72 ILE A O 1
ATOM 588 N N . TYR A 1 73 ? -0.325 11.277 -4.169 1.00 98.44 73 TYR A N 1
ATOM 589 C CA . TYR A 1 73 ? -1.149 12.428 -3.772 1.00 98.44 73 TYR A CA 1
ATOM 590 C C . TYR A 1 73 ? -2.650 12.125 -3.809 1.00 98.44 73 TYR A C 1
ATOM 592 O O . TYR A 1 73 ? -3.372 12.564 -2.915 1.00 98.44 73 TYR A O 1
ATOM 600 N N . GLN A 1 74 ? -3.112 11.362 -4.804 1.00 97.88 74 GLN A N 1
ATOM 601 C CA . GLN A 1 74 ? -4.499 10.895 -4.868 1.00 97.88 74 GLN A CA 1
ATOM 602 C C . GLN A 1 74 ? -4.839 10.032 -3.647 1.00 97.88 74 GLN A C 1
ATOM 604 O O . GLN A 1 74 ? -5.784 10.348 -2.928 1.00 97.88 74 GLN A O 1
ATOM 609 N N . ALA A 1 75 ? -4.003 9.034 -3.347 1.00 98.06 75 ALA A N 1
ATOM 610 C CA . ALA A 1 75 ? -4.172 8.156 -2.194 1.00 98.06 75 ALA A CA 1
ATOM 611 C C . ALA A 1 75 ? -4.159 8.924 -0.860 1.00 98.06 75 ALA A C 1
ATOM 613 O O . ALA A 1 75 ? -4.968 8.656 0.026 1.00 98.06 75 ALA A O 1
ATOM 614 N N . LYS A 1 76 ? -3.295 9.941 -0.725 1.00 97.88 76 LYS A N 1
ATOM 615 C CA . LYS A 1 76 ? -3.302 10.843 0.437 1.00 97.88 76 LYS A CA 1
ATOM 616 C C . LYS A 1 76 ? -4.659 11.532 0.605 1.00 97.88 76 LYS A C 1
ATOM 618 O O . LYS A 1 76 ? -5.194 11.531 1.710 1.00 97.88 76 LYS A O 1
ATOM 623 N N . GLY A 1 77 ? -5.203 12.110 -0.468 1.00 96.19 77 GLY A N 1
ATOM 624 C CA . GLY A 1 77 ? -6.506 12.780 -0.427 1.00 96.19 77 GLY A CA 1
ATOM 625 C C . GLY A 1 77 ? -7.638 11.826 -0.038 1.00 96.19 77 GLY A C 1
ATOM 626 O O . GLY A 1 77 ? -8.459 12.161 0.811 1.00 96.19 77 GLY A O 1
ATOM 627 N N . GLN A 1 78 ? -7.629 10.609 -0.587 1.00 96.06 78 GLN A N 1
ATOM 628 C CA . GLN A 1 78 ? -8.590 9.556 -0.246 1.00 96.06 78 GLN A CA 1
ATOM 629 C C . GLN A 1 78 ? -8.534 9.190 1.245 1.00 96.06 78 GLN A C 1
ATOM 631 O O . GLN A 1 78 ? -9.552 9.247 1.935 1.00 96.06 78 GLN A O 1
ATOM 636 N N . ILE A 1 79 ? -7.339 8.926 1.782 1.00 95.94 79 ILE A N 1
ATOM 637 C CA . ILE A 1 79 ? -7.138 8.643 3.212 1.00 95.94 79 ILE A CA 1
ATOM 638 C C . ILE A 1 79 ? -7.631 9.793 4.097 1.00 95.94 79 ILE A C 1
ATOM 640 O O . ILE A 1 79 ? -8.245 9.553 5.140 1.00 95.94 79 ILE A O 1
ATOM 644 N N . GLU A 1 80 ? -7.364 11.043 3.708 1.00 94.31 80 GLU A N 1
ATOM 645 C CA . GLU A 1 80 ? -7.807 12.220 4.460 1.00 94.31 80 GLU A CA 1
ATOM 646 C C . GLU A 1 80 ? -9.338 12.310 4.543 1.00 94.31 80 GLU A C 1
ATOM 648 O O . GLU A 1 80 ? -9.851 12.689 5.600 1.00 94.31 80 GLU A O 1
ATOM 653 N N . CYS A 1 81 ? -10.056 11.890 3.496 1.00 92.88 81 CYS A N 1
ATOM 654 C CA . CYS A 1 81 ? -11.512 11.743 3.516 1.00 92.88 81 CYS A CA 1
ATOM 655 C C . CYS A 1 81 ? -11.963 10.573 4.403 1.00 92.88 81 CYS A C 1
ATOM 657 O O . CYS A 1 81 ? -12.885 10.727 5.210 1.00 92.88 81 CYS A O 1
ATOM 659 N N . TYR A 1 82 ? -11.308 9.413 4.294 1.00 92.44 82 TYR A N 1
ATOM 660 C CA . TYR A 1 82 ? -11.722 8.204 5.009 1.00 92.44 82 TYR A CA 1
ATOM 661 C C . TYR A 1 82 ? -11.556 8.342 6.513 1.00 92.44 82 TYR A C 1
ATOM 663 O O . TYR A 1 82 ? -12.510 8.105 7.244 1.00 92.44 82 TYR A O 1
ATOM 671 N N . ARG A 1 83 ? -10.395 8.797 6.997 1.00 89.06 83 ARG A N 1
ATOM 672 C CA . ARG A 1 83 ? -10.087 8.855 8.440 1.00 89.06 83 ARG A CA 1
ATOM 673 C C . ARG A 1 83 ? -11.071 9.691 9.268 1.00 89.06 83 ARG A C 1
ATOM 675 O O . ARG A 1 83 ? -11.168 9.494 10.472 1.00 89.06 83 ARG A O 1
ATOM 682 N N . GLN A 1 84 ? -11.778 10.629 8.637 1.00 85.50 84 GLN A N 1
ATOM 683 C CA . GLN A 1 84 ? -12.797 11.462 9.285 1.00 85.50 84 GLN A CA 1
ATOM 684 C C . GLN A 1 84 ? -14.172 10.782 9.345 1.00 85.50 84 GLN A C 1
ATOM 686 O O . GLN A 1 84 ? -15.027 11.201 10.118 1.00 85.50 84 GLN A O 1
ATOM 691 N N . ASN A 1 85 ? -14.386 9.750 8.527 1.00 84.19 85 ASN A N 1
ATOM 692 C CA . ASN A 1 85 ? -15.692 9.160 8.251 1.00 84.19 85 ASN A CA 1
ATOM 693 C C . ASN A 1 85 ? -15.717 7.633 8.389 1.00 84.19 85 ASN A C 1
ATOM 695 O O . ASN A 1 85 ? -16.732 7.017 8.067 1.00 84.19 85 ASN A O 1
ATOM 699 N N . VAL A 1 86 ? -14.632 7.009 8.862 1.00 84.38 86 VAL A N 1
ATOM 700 C CA . VAL A 1 86 ? -14.634 5.581 9.187 1.00 84.38 86 VAL A CA 1
ATOM 701 C C . VAL A 1 86 ? -15.629 5.348 10.329 1.00 84.38 86 VAL A C 1
ATOM 703 O O . VAL A 1 86 ? -15.490 5.956 11.394 1.00 84.38 86 VAL A O 1
ATOM 706 N N . PRO A 1 87 ? -16.630 4.464 10.156 1.00 82.38 87 PRO A N 1
ATOM 707 C CA . PRO A 1 87 ? -17.570 4.155 11.224 1.00 82.38 87 PRO A CA 1
ATOM 708 C C . PRO A 1 87 ? -16.859 3.676 12.498 1.00 82.38 87 PRO A C 1
ATOM 710 O O . PRO A 1 87 ? -16.008 2.790 12.436 1.00 82.38 87 PRO A O 1
ATOM 713 N N . ALA A 1 88 ? -17.277 4.179 13.665 1.00 81.44 88 ALA A N 1
ATOM 714 C CA . ALA A 1 88 ? -16.646 3.888 14.963 1.00 81.44 88 ALA A CA 1
ATOM 715 C C . ALA A 1 88 ? -16.512 2.384 15.284 1.00 81.44 88 ALA A C 1
ATOM 717 O O . ALA A 1 88 ? -15.614 1.977 16.021 1.00 81.44 88 ALA A O 1
ATOM 718 N N . LYS A 1 89 ? -17.361 1.529 14.689 1.00 81.00 89 LYS A N 1
ATOM 719 C CA . LYS A 1 89 ? -17.261 0.060 14.793 1.00 81.00 89 LYS A CA 1
ATOM 720 C C . LYS A 1 89 ? -15.930 -0.507 14.277 1.00 81.00 89 LYS A C 1
ATOM 722 O O . LYS A 1 89 ? -15.578 -1.628 14.629 1.00 81.00 89 LYS A O 1
ATOM 727 N N . PHE A 1 90 ? -15.197 0.254 13.466 1.00 82.75 90 PHE A N 1
ATOM 728 C CA . PHE A 1 90 ? -13.881 -0.113 12.950 1.00 82.75 90 PHE A CA 1
ATOM 729 C C . PHE A 1 90 ? -12.725 0.531 13.731 1.00 82.75 90 PHE A C 1
ATOM 731 O O . PHE A 1 90 ? -11.573 0.315 13.370 1.00 82.75 90 PHE A O 1
ATOM 738 N N . GLY A 1 91 ? -13.003 1.296 14.793 1.00 79.81 91 GLY A N 1
ATOM 739 C CA . GLY A 1 91 ? -12.016 2.013 15.606 1.00 79.81 91 GLY A CA 1
ATOM 740 C C . GLY A 1 91 ? -12.165 3.535 15.518 1.00 79.81 91 GLY A C 1
ATOM 741 O O . GLY A 1 91 ? -12.788 4.057 14.602 1.00 79.81 91 GLY A O 1
ATOM 742 N N . ASN A 1 92 ? -11.578 4.249 16.484 1.00 76.06 92 ASN A N 1
ATOM 743 C CA . ASN A 1 92 ? -11.657 5.719 16.575 1.00 76.06 92 ASN A CA 1
ATOM 744 C C . ASN A 1 92 ? -10.360 6.426 16.154 1.00 76.06 92 ASN A C 1
ATOM 746 O O . ASN A 1 92 ? -10.315 7.651 16.077 1.00 76.06 92 ASN A O 1
ATOM 750 N N . LYS A 1 93 ? -9.273 5.672 15.962 1.00 86.81 93 LYS A N 1
ATOM 751 C CA . LYS A 1 93 ? -7.973 6.212 15.571 1.00 86.81 93 LYS A CA 1
ATOM 752 C C . LYS A 1 93 ? -7.189 5.157 14.813 1.00 86.81 93 LYS A C 1
ATOM 754 O O . LYS A 1 93 ? -6.849 4.116 15.376 1.00 86.81 93 LYS A O 1
ATOM 759 N N . HIS A 1 94 ? -6.848 5.476 13.573 1.00 92.00 94 HIS A N 1
ATOM 760 C CA . HIS A 1 94 ? -6.134 4.573 12.683 1.00 92.00 94 HIS A CA 1
ATOM 761 C C . HIS A 1 94 ? -4.797 5.169 12.271 1.00 92.00 94 HIS A C 1
ATOM 763 O O . HIS A 1 94 ? -4.694 6.359 11.979 1.00 92.00 94 HIS A O 1
ATOM 769 N N . LYS A 1 95 ? -3.767 4.327 12.218 1.00 95.94 95 LYS A N 1
ATOM 770 C CA . LYS A 1 95 ? -2.565 4.622 11.441 1.00 95.94 95 LYS A CA 1
ATOM 771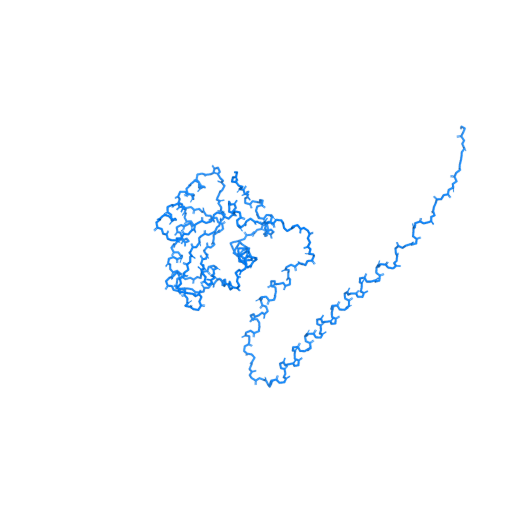 C C . LYS A 1 95 ? -2.908 4.476 9.965 1.00 95.94 95 LYS A C 1
ATOM 773 O O . LYS A 1 95 ? -3.594 3.533 9.588 1.00 95.94 95 LYS A O 1
ATOM 778 N N . CYS A 1 96 ? -2.431 5.390 9.139 1.00 97.31 96 CYS A N 1
ATOM 779 C CA . CYS A 1 96 ? -2.786 5.406 7.729 1.00 97.31 96 CYS A CA 1
ATOM 780 C C . CYS A 1 96 ? -1.585 5.024 6.868 1.00 97.31 96 CYS A C 1
ATOM 782 O O . CYS A 1 96 ? -0.471 5.497 7.100 1.00 97.31 96 CYS A O 1
ATOM 784 N N . TYR A 1 97 ? -1.822 4.186 5.867 1.00 98.44 97 TYR A N 1
ATOM 785 C CA . TYR A 1 97 ? -0.800 3.650 4.984 1.00 98.44 97 TYR A CA 1
ATOM 786 C C . TYR A 1 97 ? -1.237 3.792 3.529 1.00 98.44 97 TYR A C 1
ATOM 788 O O . TYR A 1 97 ? -2.365 3.470 3.183 1.00 98.44 97 TYR A O 1
ATOM 796 N N . ILE A 1 98 ? -0.322 4.226 2.673 1.00 98.62 98 ILE A N 1
ATOM 797 C CA . ILE A 1 98 ? -0.425 4.113 1.221 1.00 98.62 98 ILE A CA 1
ATOM 798 C C . ILE A 1 98 ? 0.524 2.993 0.820 1.00 98.62 98 ILE A C 1
ATOM 800 O O . ILE A 1 98 ? 1.702 3.046 1.171 1.00 98.62 98 ILE A O 1
ATOM 804 N N . ILE A 1 99 ? 0.049 1.984 0.103 1.00 98.69 99 ILE A N 1
ATOM 805 C CA . ILE A 1 99 ? 0.852 0.811 -0.245 1.00 98.69 99 ILE A CA 1
ATOM 806 C C . ILE A 1 99 ? 0.723 0.470 -1.726 1.00 98.69 99 ILE A C 1
ATOM 808 O O . ILE A 1 99 ? -0.356 0.518 -2.307 1.00 98.69 99 ILE A O 1
ATOM 812 N N . GLY A 1 100 ? 1.843 0.134 -2.357 1.00 98.31 100 GLY A N 1
ATOM 813 C CA . GLY A 1 100 ? 1.868 -0.223 -3.770 1.00 98.31 100 GLY A CA 1
ATOM 814 C C . GLY A 1 100 ? 3.271 -0.482 -4.293 1.00 98.31 100 GLY A C 1
ATOM 815 O O . GLY A 1 100 ? 4.258 -0.353 -3.564 1.00 98.31 100 GLY A O 1
ATOM 816 N N . PHE A 1 101 ? 3.389 -0.849 -5.567 1.00 97.56 101 PHE A N 1
ATOM 817 C CA . PHE A 1 101 ? 4.699 -1.093 -6.169 1.00 97.56 101 PHE A CA 1
ATOM 818 C C . PHE A 1 101 ? 5.462 0.201 -6.420 1.00 97.56 101 PHE A C 1
ATOM 820 O O . PHE A 1 101 ? 4.922 1.170 -6.955 1.00 97.56 101 PHE A O 1
ATOM 827 N N . LYS A 1 102 ? 6.759 0.191 -6.111 1.00 96.56 102 LYS A N 1
ATOM 828 C CA . LYS A 1 102 ? 7.668 1.229 -6.587 1.00 96.56 102 LYS A CA 1
ATOM 829 C C . LYS A 1 102 ? 7.818 1.113 -8.109 1.00 96.56 102 LYS A C 1
ATOM 831 O O . LYS A 1 102 ? 8.090 0.007 -8.585 1.00 96.56 102 LYS A O 1
ATOM 836 N N . PRO A 1 103 ? 7.709 2.220 -8.866 1.00 93.69 103 PRO A N 1
ATOM 837 C CA . PRO A 1 103 ? 8.058 2.235 -10.284 1.00 93.69 103 PRO A CA 1
ATOM 838 C C . PRO A 1 103 ? 9.504 1.772 -10.529 1.00 93.69 103 PRO A C 1
ATOM 840 O O . PRO A 1 103 ? 10.339 1.763 -9.618 1.00 93.69 103 PRO A O 1
ATOM 843 N N . ASN A 1 104 ? 9.821 1.400 -11.773 1.00 88.62 104 ASN A N 1
ATOM 844 C CA . ASN A 1 104 ? 11.148 0.898 -12.142 1.00 88.62 104 ASN A CA 1
ATOM 845 C C . ASN A 1 104 ? 12.264 1.847 -11.684 1.00 88.62 104 ASN A C 1
ATOM 847 O O . ASN A 1 104 ? 12.277 3.025 -12.032 1.00 88.62 104 ASN A O 1
ATOM 851 N N . ARG A 1 105 ? 13.230 1.321 -10.923 1.00 74.19 105 ARG A N 1
ATOM 852 C CA . ARG A 1 105 ? 14.202 2.109 -10.144 1.00 74.19 105 ARG A CA 1
ATOM 853 C C . ARG A 1 105 ? 15.035 3.101 -10.962 1.00 74.19 105 ARG A C 1
ATOM 855 O O . ARG A 1 105 ? 15.448 4.119 -10.424 1.00 74.19 105 ARG A O 1
ATOM 862 N N . THR A 1 106 ? 15.308 2.790 -12.224 1.00 81.06 106 THR A N 1
ATOM 863 C CA . THR A 1 106 ? 16.127 3.621 -13.121 1.00 81.06 106 THR A CA 1
ATOM 864 C C . THR A 1 106 ? 15.355 4.781 -13.744 1.00 81.06 106 THR A C 1
ATOM 866 O O . THR A 1 106 ? 15.943 5.597 -14.446 1.00 81.06 106 THR A O 1
ATOM 869 N N . THR A 1 107 ? 14.046 4.864 -13.505 1.00 86.75 107 THR A N 1
ATOM 870 C CA . THR A 1 107 ? 13.197 5.910 -14.070 1.00 86.75 107 THR A CA 1
ATOM 871 C C . THR A 1 107 ? 13.186 7.151 -13.183 1.00 86.75 107 THR A C 1
ATOM 873 O O . THR A 1 107 ? 13.209 7.069 -11.954 1.00 86.75 107 THR A O 1
ATOM 876 N N . GLU A 1 108 ? 13.082 8.318 -13.813 1.00 93.25 108 GLU A N 1
ATOM 877 C CA . GLU A 1 108 ? 12.839 9.585 -13.117 1.00 93.25 108 GLU A CA 1
ATOM 878 C C . GLU A 1 108 ? 11.543 9.532 -12.284 1.00 93.25 108 GLU A C 1
ATOM 880 O O . GLU A 1 108 ? 11.471 10.088 -11.189 1.00 93.25 108 GLU A O 1
ATOM 885 N N . GLU A 1 109 ? 10.546 8.772 -12.742 1.00 93.12 109 GLU A N 1
ATOM 886 C CA . GLU A 1 109 ? 9.300 8.530 -12.014 1.00 93.12 109 GLU A CA 1
ATOM 887 C C . GLU A 1 109 ? 9.531 7.861 -10.649 1.00 93.12 109 GLU A C 1
ATOM 889 O O . GLU A 1 109 ? 8.933 8.278 -9.655 1.00 93.12 109 GLU A O 1
ATOM 894 N N . ALA A 1 110 ? 10.438 6.881 -10.555 1.00 94.19 110 ALA A N 1
ATOM 895 C CA . ALA A 1 110 ? 10.770 6.240 -9.283 1.00 94.19 110 ALA A CA 1
ATOM 896 C C . ALA A 1 110 ? 11.416 7.218 -8.288 1.00 94.19 110 ALA A C 1
ATOM 898 O O . ALA A 1 110 ? 11.098 7.186 -7.098 1.00 94.19 110 ALA A O 1
ATOM 899 N N . ARG A 1 111 ? 12.279 8.123 -8.768 1.00 95.50 111 ARG A N 1
ATOM 900 C CA . ARG A 1 111 ? 12.903 9.166 -7.937 1.00 95.50 111 ARG A CA 1
ATOM 901 C C . ARG A 1 111 ? 11.869 10.179 -7.434 1.00 95.50 111 ARG A C 1
ATOM 903 O O . ARG A 1 111 ? 11.895 10.586 -6.268 1.00 95.50 111 ARG A O 1
ATOM 910 N N . GLN A 1 112 ? 10.937 10.573 -8.302 1.00 96.94 112 GLN A N 1
ATOM 911 C CA . GLN A 1 112 ? 9.832 11.463 -7.943 1.00 96.94 112 GLN A CA 1
ATOM 912 C C . GLN A 1 112 ? 8.883 10.814 -6.936 1.00 96.94 112 GLN A C 1
ATOM 914 O O . GLN A 1 112 ? 8.459 11.479 -5.989 1.00 96.94 112 GLN A O 1
ATOM 919 N N . ALA A 1 113 ? 8.585 9.525 -7.100 1.00 97.44 113 ALA A N 1
ATOM 920 C CA . ALA A 1 113 ? 7.792 8.755 -6.154 1.00 97.44 113 ALA A CA 1
ATOM 921 C C . ALA A 1 113 ? 8.430 8.732 -4.759 1.00 97.44 113 ALA A C 1
ATOM 923 O O . ALA A 1 113 ? 7.751 9.040 -3.786 1.00 97.44 113 ALA A O 1
ATOM 924 N N . GLU A 1 114 ? 9.733 8.450 -4.649 1.00 97.44 114 GLU A N 1
ATOM 925 C CA . GLU A 1 114 ? 10.447 8.452 -3.361 1.00 97.44 114 GLU A CA 1
ATOM 926 C C . GLU A 1 114 ? 10.458 9.828 -2.695 1.00 97.44 114 GLU A C 1
ATOM 928 O O . GLU A 1 114 ? 10.197 9.945 -1.498 1.00 97.44 114 GLU A O 1
ATOM 933 N N . THR A 1 115 ? 10.715 10.879 -3.474 1.00 97.81 115 THR A N 1
ATOM 934 C CA . THR A 1 115 ? 10.701 12.259 -2.965 1.00 97.81 115 THR A CA 1
ATOM 935 C C . THR A 1 115 ? 9.306 12.638 -2.461 1.00 97.81 115 THR A C 1
ATOM 937 O O . THR A 1 115 ? 9.160 13.240 -1.398 1.00 97.81 115 THR A O 1
ATOM 940 N N . THR A 1 116 ? 8.266 12.245 -3.202 1.00 98.38 116 THR A N 1
ATOM 941 C CA . THR A 1 116 ? 6.867 12.496 -2.836 1.00 98.38 116 THR A CA 1
ATOM 942 C C . THR A 1 116 ? 6.475 11.707 -1.590 1.00 98.38 116 THR A C 1
ATOM 944 O O . THR A 1 116 ? 5.889 12.278 -0.676 1.00 98.38 116 THR A O 1
ATOM 947 N N . ALA A 1 117 ? 6.847 10.426 -1.517 1.00 98.25 117 ALA A N 1
ATOM 948 C CA . ALA A 1 117 ? 6.639 9.580 -0.348 1.00 98.25 117 ALA A CA 1
ATOM 949 C C . ALA A 1 117 ? 7.262 10.213 0.901 1.00 98.25 117 ALA A C 1
ATOM 951 O O . ALA A 1 117 ? 6.570 10.425 1.893 1.00 98.25 117 ALA A O 1
ATOM 952 N N . TRP A 1 118 ? 8.533 10.622 0.820 1.00 98.12 118 TRP A N 1
ATOM 953 C CA . TRP A 1 118 ? 9.221 11.316 1.910 1.00 98.12 118 TRP A CA 1
ATOM 954 C C . TRP A 1 118 ? 8.483 12.585 2.355 1.00 98.12 118 TRP A C 1
ATOM 956 O O . TRP A 1 118 ? 8.301 12.802 3.553 1.00 98.12 118 TRP A O 1
ATOM 966 N N . TYR A 1 119 ? 8.015 13.406 1.410 1.00 98.31 119 TYR A N 1
ATOM 967 C CA . TYR A 1 119 ? 7.271 14.623 1.731 1.00 98.31 119 TYR A CA 1
ATOM 968 C C . TYR A 1 119 ? 5.933 14.319 2.420 1.00 98.31 119 TYR A C 1
ATOM 970 O O . TYR A 1 119 ? 5.605 14.957 3.421 1.00 98.31 119 TYR A O 1
ATOM 978 N N . VAL A 1 120 ? 5.170 13.338 1.928 1.00 98.12 120 VAL A N 1
ATOM 979 C CA . VAL A 1 120 ? 3.894 12.919 2.536 1.00 98.12 120 VAL A CA 1
ATOM 980 C C . VAL A 1 120 ? 4.115 12.398 3.953 1.00 98.12 120 VAL A C 1
ATOM 982 O O . VAL A 1 120 ? 3.425 12.840 4.869 1.00 98.12 120 VAL A O 1
ATOM 985 N N . GLU A 1 121 ? 5.127 11.557 4.171 1.00 97.69 121 GLU A N 1
ATOM 986 C CA . GLU A 1 121 ? 5.434 11.020 5.502 1.00 97.69 121 GLU A CA 1
ATOM 987 C C . GLU A 1 121 ? 5.913 12.067 6.512 1.00 97.69 121 GLU A C 1
ATOM 989 O O . GLU A 1 121 ? 5.849 11.835 7.720 1.00 97.69 121 GLU A O 1
ATOM 994 N N . LYS A 1 122 ? 6.469 13.188 6.039 1.00 97.50 122 LYS A N 1
ATOM 995 C CA . LYS A 1 122 ? 6.912 14.297 6.894 1.00 97.50 122 LYS A CA 1
ATOM 996 C C . LYS A 1 122 ? 5.810 15.309 7.171 1.00 97.50 122 LYS A C 1
ATOM 998 O O . LYS A 1 122 ? 5.790 15.887 8.253 1.00 97.50 122 LYS A O 1
ATOM 1003 N N . SER A 1 123 ? 4.935 15.541 6.198 1.00 95.06 123 SER A N 1
ATOM 1004 C CA . SER A 1 123 ? 3.849 16.526 6.284 1.00 95.06 123 SER A CA 1
ATOM 1005 C C . SER A 1 123 ? 2.565 15.965 6.898 1.00 95.06 123 SER A C 1
ATOM 1007 O O . SER A 1 123 ? 1.683 16.736 7.267 1.00 95.06 123 SER A O 1
ATOM 1009 N N . SER A 1 124 ? 2.449 14.642 7.019 1.00 94.12 124 SER A N 1
ATOM 1010 C CA . SER A 1 124 ? 1.272 13.957 7.555 1.00 94.12 124 SER A CA 1
ATOM 1011 C C . SER A 1 124 ? 1.656 12.751 8.415 1.00 94.12 124 SER A C 1
ATOM 1013 O O . SER A 1 124 ? 2.813 12.343 8.462 1.00 94.12 124 SER A O 1
ATOM 1015 N N . ASP A 1 125 ? 0.676 12.158 9.094 1.00 94.62 125 ASP A N 1
ATOM 1016 C CA . ASP A 1 125 ? 0.808 10.905 9.844 1.00 94.62 125 ASP A CA 1
ATOM 1017 C C . ASP A 1 125 ? 0.619 9.646 8.972 1.00 94.62 125 ASP A C 1
ATOM 1019 O O . ASP A 1 125 ? 0.465 8.539 9.492 1.00 94.62 125 ASP A O 1
ATOM 1023 N N . ILE A 1 126 ? 0.651 9.807 7.645 1.00 97.75 126 ILE A N 1
ATOM 1024 C CA . ILE A 1 126 ? 0.473 8.738 6.660 1.00 97.75 126 ILE A CA 1
ATOM 1025 C C . ILE A 1 126 ? 1.836 8.149 6.290 1.00 97.75 126 ILE A C 1
ATOM 1027 O O . ILE A 1 126 ? 2.780 8.881 5.992 1.00 97.75 126 ILE A O 1
ATOM 1031 N N . LYS A 1 127 ? 1.943 6.819 6.279 1.00 98.31 127 LYS A N 1
ATOM 1032 C CA . LYS A 1 127 ? 3.135 6.083 5.834 1.00 98.31 127 LYS A CA 1
ATOM 1033 C C . LYS A 1 127 ? 3.006 5.605 4.398 1.00 98.31 127 LYS A C 1
ATOM 1035 O O . LYS A 1 127 ? 1.925 5.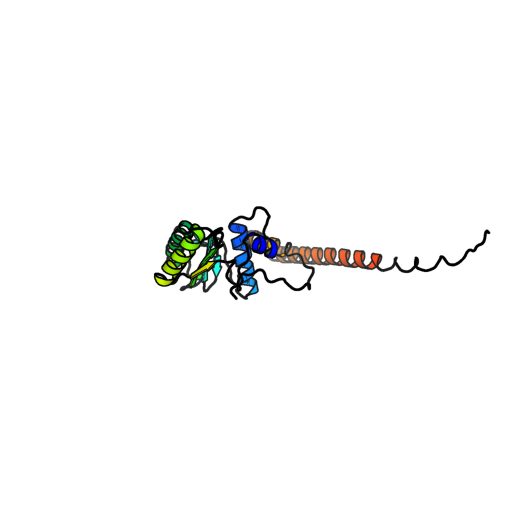202 3.991 1.00 98.31 127 LYS A O 1
ATOM 1040 N N . VAL A 1 128 ? 4.099 5.626 3.638 1.00 98.50 128 VAL A N 1
ATOM 1041 C CA . VAL A 1 128 ? 4.112 5.191 2.237 1.00 98.50 128 VAL A CA 1
ATOM 1042 C C . VAL A 1 128 ? 5.008 3.967 2.099 1.00 98.50 128 VAL A C 1
ATOM 1044 O O . VAL A 1 128 ? 6.211 4.018 2.338 1.00 98.50 128 VAL A O 1
ATOM 1047 N N . ILE A 1 129 ? 4.412 2.847 1.703 1.00 98.25 129 ILE A N 1
ATOM 1048 C CA . ILE A 1 129 ? 5.064 1.544 1.630 1.00 98.25 129 ILE A CA 1
ATOM 1049 C C . ILE A 1 129 ? 5.222 1.140 0.168 1.00 98.25 129 ILE A C 1
ATOM 1051 O O . ILE A 1 129 ? 4.264 0.791 -0.522 1.00 98.25 129 ILE A O 1
ATOM 1055 N N . PHE A 1 130 ? 6.472 1.113 -0.279 1.00 97.75 130 PHE A N 1
ATOM 1056 C CA . PHE A 1 130 ? 6.852 0.462 -1.525 1.00 97.75 130 PHE A CA 1
ATOM 1057 C C . PHE A 1 130 ? 6.931 -1.049 -1.300 1.00 97.75 130 PHE A C 1
ATOM 1059 O O . PHE A 1 130 ? 7.924 -1.550 -0.771 1.00 97.75 130 PHE A O 1
ATOM 1066 N N . ILE A 1 131 ? 5.889 -1.782 -1.692 1.00 96.31 131 ILE A N 1
ATOM 1067 C CA . ILE A 1 131 ? 5.693 -3.183 -1.292 1.00 96.31 131 ILE A CA 1
ATOM 1068 C C . ILE A 1 131 ? 6.851 -4.100 -1.718 1.00 96.31 131 ILE A C 1
ATOM 1070 O O . ILE A 1 131 ? 7.287 -4.961 -0.962 1.00 96.31 131 ILE A O 1
ATOM 1074 N N . ASN A 1 132 ? 7.442 -3.848 -2.886 1.00 95.00 132 ASN A N 1
ATOM 1075 C CA . ASN A 1 132 ? 8.586 -4.593 -3.412 1.00 95.00 132 ASN A CA 1
ATOM 1076 C C . ASN A 1 132 ? 9.948 -4.152 -2.838 1.00 95.00 132 ASN A C 1
ATOM 1078 O O . ASN A 1 132 ? 10.993 -4.655 -3.251 1.00 95.00 132 ASN A O 1
ATOM 1082 N N . CYS A 1 133 ? 9.955 -3.214 -1.891 1.00 94.75 133 CYS A N 1
ATOM 1083 C CA . CYS A 1 133 ? 11.126 -2.796 -1.118 1.00 94.75 133 CYS A CA 1
ATOM 1084 C C . CYS A 1 133 ? 10.967 -3.065 0.390 1.00 94.75 133 CYS A C 1
ATOM 1086 O O . CYS A 1 133 ? 11.945 -2.945 1.130 1.00 94.75 133 CYS A O 1
ATOM 1088 N N . ASP A 1 134 ? 9.766 -3.420 0.855 1.00 94.62 134 ASP A N 1
ATOM 1089 C CA . ASP A 1 134 ? 9.469 -3.649 2.267 1.00 94.62 134 ASP A CA 1
ATOM 1090 C C . ASP A 1 134 ? 9.418 -5.148 2.591 1.00 94.62 134 ASP A C 1
ATOM 1092 O O . ASP A 1 134 ? 8.502 -5.866 2.189 1.00 94.62 134 ASP A O 1
ATOM 1096 N N . ARG A 1 135 ? 10.389 -5.613 3.387 1.00 92.12 135 ARG A N 1
ATOM 1097 C CA . ARG A 1 135 ? 10.517 -7.025 3.785 1.00 92.12 135 ARG A CA 1
ATOM 1098 C C . ARG A 1 135 ? 9.296 -7.565 4.511 1.00 92.12 135 ARG A C 1
ATOM 1100 O O . ARG A 1 135 ? 9.071 -8.767 4.478 1.00 92.12 135 ARG A O 1
ATOM 1107 N N . ASN A 1 136 ? 8.519 -6.711 5.171 1.00 92.06 136 ASN A N 1
ATOM 1108 C CA . ASN A 1 136 ? 7.313 -7.157 5.846 1.00 92.06 136 ASN A CA 1
ATOM 1109 C C . ASN A 1 136 ? 6.304 -7.709 4.835 1.00 92.06 136 ASN A C 1
ATOM 1111 O O . ASN A 1 136 ? 5.510 -8.568 5.194 1.00 92.06 136 ASN A O 1
ATOM 1115 N N . PHE A 1 137 ? 6.309 -7.227 3.597 1.00 93.88 137 PHE A N 1
ATOM 1116 C CA . PHE A 1 137 ? 5.360 -7.636 2.565 1.00 93.88 137 PHE A CA 1
ATOM 1117 C C . PHE A 1 137 ? 5.987 -8.516 1.496 1.00 93.88 137 PHE A C 1
ATOM 1119 O O . PHE A 1 137 ? 5.348 -8.783 0.480 1.00 93.88 137 PHE A O 1
ATOM 1126 N N . PHE A 1 138 ? 7.225 -8.965 1.699 1.00 93.31 138 PHE A N 1
ATOM 1127 C CA . PHE A 1 138 ? 7.834 -9.888 0.761 1.00 93.31 138 PHE A CA 1
ATOM 1128 C C . PHE A 1 138 ? 7.101 -11.223 0.821 1.00 93.31 138 PHE A C 1
ATOM 1130 O O . PHE A 1 138 ? 6.847 -11.716 1.924 1.00 93.31 138 PHE A O 1
ATOM 1137 N N . PRO A 1 139 ? 6.784 -11.812 -0.342 1.00 86.69 139 PRO A N 1
ATOM 1138 C CA . PRO A 1 139 ? 6.257 -13.162 -0.403 1.00 86.69 139 PRO A CA 1
ATOM 1139 C C . PRO A 1 139 ? 7.365 -14.107 0.064 1.00 86.69 139 PRO A C 1
ATOM 1141 O O . PRO A 1 139 ? 8.250 -14.493 -0.698 1.00 86.69 139 PRO A O 1
ATOM 1144 N N . PHE A 1 140 ? 7.395 -14.411 1.360 1.00 75.44 140 PHE A N 1
ATOM 1145 C CA . PHE A 1 140 ? 8.343 -15.379 1.881 1.00 75.44 140 PHE A CA 1
ATOM 1146 C C . PHE A 1 140 ? 7.938 -16.763 1.395 1.00 75.44 140 PHE A C 1
ATOM 1148 O O . PHE A 1 140 ? 6.804 -17.198 1.585 1.00 75.44 140 PHE A O 1
ATOM 1155 N N . GLN A 1 141 ? 8.910 -17.432 0.774 1.00 56.56 141 GLN A N 1
ATOM 1156 C CA . GLN A 1 141 ? 8.871 -18.839 0.414 1.00 56.56 141 GLN A CA 1
ATOM 1157 C C . GLN A 1 141 ? 8.459 -19.632 1.653 1.00 56.56 141 GLN A C 1
ATOM 1159 O O . GLN A 1 141 ? 9.266 -19.840 2.562 1.00 56.56 141 GLN A O 1
ATOM 1164 N N . SER A 1 142 ? 7.200 -20.061 1.714 1.00 45.59 142 SER A N 1
ATOM 1165 C CA . SER A 1 142 ? 6.839 -21.155 2.593 1.00 45.59 142 SER A CA 1
ATOM 1166 C C . SER A 1 142 ? 7.717 -22.325 2.164 1.00 45.59 142 SER A C 1
ATOM 1168 O O . SER A 1 142 ? 7.570 -22.882 1.076 1.00 45.59 142 SER A O 1
ATOM 1170 N N . ASN A 1 143 ? 8.712 -22.645 2.994 1.00 37.06 143 ASN A N 1
ATOM 1171 C CA . ASN A 1 143 ? 9.388 -23.926 2.916 1.00 37.06 143 ASN A CA 1
ATOM 1172 C C . ASN A 1 143 ? 8.290 -24.980 2.794 1.00 37.06 143 ASN A C 1
ATOM 1174 O O . ASN A 1 143 ? 7.416 -25.066 3.652 1.00 37.06 143 ASN A O 1
ATOM 1178 N N . SER A 1 144 ? 8.332 -25.717 1.692 1.00 44.62 144 SER A N 1
ATOM 1179 C CA . SER A 1 144 ? 7.587 -26.931 1.396 1.00 44.62 144 SER A CA 1
ATOM 1180 C C . SER A 1 144 ? 7.184 -27.726 2.644 1.00 44.62 144 SER A C 1
ATOM 1182 O O . SER A 1 144 ? 7.914 -28.630 3.032 1.00 44.62 144 SER A O 1
ATOM 1184 N N . GLN A 1 145 ? 6.030 -27.427 3.246 1.00 42.84 145 GLN A N 1
ATOM 1185 C CA . GLN A 1 145 ? 5.272 -28.307 4.138 1.00 42.84 145 GLN A CA 1
ATOM 1186 C C . GLN A 1 145 ? 3.805 -27.859 4.143 1.00 42.84 145 GLN A C 1
ATOM 1188 O O . GLN A 1 145 ? 3.458 -26.845 4.736 1.00 42.84 145 GLN A O 1
ATOM 1193 N N . GLY A 1 146 ? 2.945 -28.634 3.477 1.00 36.47 146 GLY A N 1
ATOM 1194 C CA . GLY A 1 146 ? 1.490 -28.495 3.574 1.00 36.47 146 GLY A CA 1
ATOM 1195 C C . GLY A 1 146 ? 0.795 -28.333 2.229 1.00 36.47 146 GLY A C 1
ATOM 1196 O O . GLY A 1 146 ? 0.450 -27.232 1.823 1.00 36.47 146 GLY A O 1
ATOM 1197 N N . LEU A 1 147 ? 0.561 -29.460 1.558 1.00 41.22 147 LEU A N 1
ATOM 1198 C CA . LEU A 1 147 ? -0.363 -29.626 0.435 1.00 41.22 147 LEU A CA 1
ATOM 1199 C C . LEU A 1 147 ? -1.808 -29.283 0.845 1.00 41.22 147 LEU A C 1
ATOM 1201 O O . LEU A 1 147 ? -2.620 -30.184 1.027 1.00 41.22 147 LEU A O 1
ATOM 1205 N N . PHE A 1 148 ? -2.158 -28.005 0.965 1.00 45.03 148 PHE A N 1
ATOM 1206 C CA . PHE A 1 148 ? -3.561 -27.593 0.937 1.00 45.03 148 PHE A CA 1
ATOM 1207 C C . PHE A 1 148 ? -3.724 -26.360 0.046 1.00 45.03 148 PHE A C 1
ATOM 1209 O O . PHE A 1 148 ? -3.188 -25.299 0.363 1.00 45.03 148 PHE A O 1
ATOM 1216 N N . PRO A 1 149 ? -4.424 -26.478 -1.098 1.00 44.94 149 PRO A N 1
ATOM 1217 C CA . PRO A 1 149 ? -4.662 -25.341 -1.964 1.00 44.94 149 PRO A CA 1
ATOM 1218 C C . PRO A 1 149 ? -5.682 -24.412 -1.299 1.00 44.94 149 PRO A C 1
ATOM 1220 O O . PRO A 1 149 ? -6.807 -24.810 -0.994 1.00 44.94 149 PRO A O 1
ATOM 1223 N N . SER A 1 150 ? -5.299 -23.145 -1.164 1.00 50.22 150 SER A N 1
ATOM 1224 C CA . SER A 1 150 ? -6.085 -21.987 -0.708 1.00 50.22 150 SER A CA 1
ATOM 1225 C C . SER A 1 150 ? -7.347 -21.680 -1.539 1.00 50.22 150 SER A C 1
ATOM 1227 O O . SER A 1 150 ? -8.009 -20.665 -1.331 1.00 50.22 150 SER A O 1
ATOM 1229 N N . LEU A 1 151 ? -7.740 -22.568 -2.456 1.00 48.31 151 LEU A N 1
ATOM 1230 C CA . LEU A 1 151 ? -8.961 -22.451 -3.255 1.00 48.31 151 LEU A CA 1
ATOM 1231 C C . LEU A 1 151 ? -10.244 -22.727 -2.454 1.00 48.31 151 LEU A C 1
ATOM 1233 O O . LEU A 1 151 ? -11.315 -22.279 -2.863 1.00 48.31 151 LEU A O 1
ATOM 1237 N N . LEU A 1 152 ? -10.161 -23.438 -1.323 1.00 48.34 152 LEU A N 1
ATOM 1238 C CA . LEU A 1 152 ? -11.322 -23.672 -0.452 1.00 48.34 152 LEU A CA 1
ATOM 1239 C C . LEU A 1 152 ? -11.563 -22.535 0.555 1.00 48.34 152 LEU A C 1
ATOM 1241 O O . LEU A 1 152 ? -12.719 -22.276 0.886 1.00 48.34 152 LEU A O 1
ATOM 1245 N N . ASP A 1 153 ? -10.528 -21.795 0.962 1.00 50.19 153 ASP A N 1
ATOM 1246 C CA . ASP A 1 153 ? -10.684 -20.680 1.911 1.00 50.19 153 ASP A CA 1
ATOM 1247 C C . ASP A 1 153 ? -11.285 -19.427 1.262 1.00 50.19 153 ASP A C 1
ATOM 1249 O O . ASP A 1 153 ? -12.114 -18.742 1.867 1.00 50.19 153 ASP A O 1
ATOM 1253 N N . PHE A 1 154 ? -10.967 -19.164 -0.010 1.00 47.81 154 PHE A N 1
ATOM 1254 C CA . PHE A 1 154 ? -11.546 -18.017 -0.715 1.00 47.81 154 PHE A CA 1
ATOM 1255 C C . PHE A 1 154 ? -13.051 -18.201 -0.987 1.00 47.81 154 PHE A C 1
ATOM 1257 O O . PHE A 1 154 ? -13.816 -17.240 -0.931 1.00 47.81 154 PHE A O 1
ATOM 1264 N N . LYS A 1 155 ? -13.518 -19.446 -1.188 1.00 46.69 155 LYS A N 1
ATOM 1265 C CA . LYS A 1 155 ? -14.954 -19.743 -1.357 1.00 46.69 155 LYS A CA 1
ATOM 1266 C C . LYS A 1 155 ? -15.748 -19.749 -0.048 1.00 46.69 155 LYS A C 1
ATOM 1268 O O . LYS A 1 155 ? -16.944 -19.468 -0.080 1.00 46.69 155 LYS A O 1
ATOM 1273 N N . LEU A 1 156 ? -15.126 -20.025 1.099 1.00 49.38 156 LEU A N 1
ATOM 1274 C CA . LEU A 1 156 ? -15.827 -19.993 2.390 1.00 49.38 156 LEU A CA 1
ATOM 1275 C C . LEU A 1 156 ? -16.115 -18.560 2.871 1.00 49.38 156 LEU A C 1
ATOM 1277 O O . LEU A 1 156 ? -17.149 -18.331 3.500 1.00 49.38 156 LEU A O 1
ATOM 1281 N N . ARG A 1 157 ? -15.275 -17.577 2.508 1.00 48.59 157 ARG A N 1
ATOM 1282 C CA . ARG A 1 157 ? -15.546 -16.146 2.760 1.00 48.59 157 ARG A CA 1
ATOM 1283 C C . ARG A 1 157 ? -16.686 -15.568 1.920 1.00 48.59 157 ARG A C 1
ATOM 1285 O O . ARG A 1 157 ? -17.319 -14.614 2.357 1.00 48.59 157 ARG A O 1
ATOM 1292 N N . ASP A 1 158 ? -16.959 -16.136 0.749 1.00 51.88 158 ASP A N 1
ATOM 1293 C CA . ASP A 1 158 ? -18.106 -15.733 -0.076 1.00 51.88 158 ASP A CA 1
ATOM 1294 C C . ASP A 1 158 ? -19.394 -16.468 0.348 1.00 51.88 158 ASP A C 1
ATOM 1296 O O . ASP A 1 158 ? -20.497 -15.927 0.271 1.00 51.88 158 ASP A O 1
ATOM 1300 N N . LEU A 1 159 ? -19.272 -17.677 0.913 1.00 49.44 159 LEU A N 1
ATOM 1301 C CA . LEU A 1 159 ? -20.404 -18.399 1.501 1.00 49.44 159 LEU A CA 1
ATOM 1302 C C . LEU A 1 159 ? -20.948 -17.734 2.771 1.00 49.44 159 LEU A C 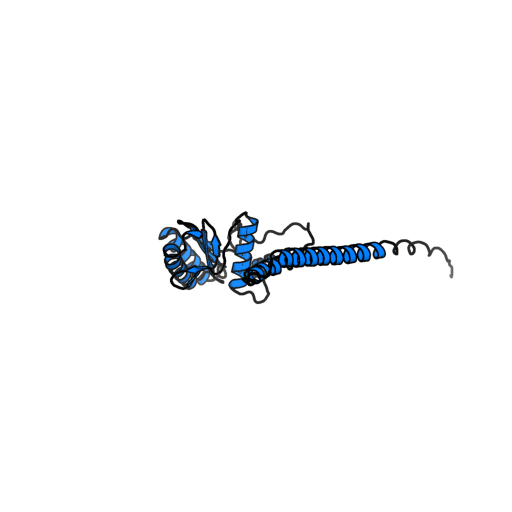1
ATOM 1304 O O . LEU A 1 159 ? -22.154 -17.785 2.995 1.00 49.44 159 LEU A O 1
ATOM 1308 N N . SER A 1 160 ? -20.126 -17.058 3.580 1.00 52.75 160 SER A N 1
ATOM 1309 C CA . SER A 1 160 ? -20.643 -16.302 4.732 1.00 52.75 160 SER A CA 1
ATOM 1310 C C . SER A 1 160 ? -21.560 -15.142 4.317 1.00 52.75 160 SER A C 1
ATOM 1312 O O . SER A 1 160 ? -22.510 -14.850 5.037 1.00 52.75 160 SER A O 1
ATOM 1314 N N . ARG A 1 161 ? -21.377 -14.565 3.117 1.00 51.91 161 ARG A N 1
ATOM 1315 C CA . ARG A 1 161 ? -22.325 -13.601 2.523 1.00 51.91 161 ARG A CA 1
ATOM 1316 C C . ARG A 1 161 ? -23.624 -14.256 2.040 1.00 51.91 161 ARG A C 1
ATOM 1318 O O . ARG A 1 161 ? -24.668 -13.612 2.059 1.00 51.91 161 ARG A O 1
ATOM 1325 N N . LEU A 1 162 ? -23.596 -15.537 1.660 1.00 50.44 162 LEU A N 1
ATOM 1326 C CA . LEU A 1 162 ? -24.806 -16.317 1.361 1.00 50.44 162 LEU A CA 1
ATOM 1327 C C . LEU A 1 162 ? -25.597 -16.693 2.627 1.00 50.44 162 LEU A C 1
ATOM 1329 O O . LEU A 1 162 ? -26.809 -16.874 2.544 1.00 50.44 162 LEU A O 1
ATOM 1333 N N . PHE A 1 163 ? -24.955 -16.754 3.799 1.00 51.53 163 PHE A N 1
ATOM 1334 C CA . PHE A 1 163 ? -25.629 -16.988 5.085 1.00 51.53 163 PHE A CA 1
ATOM 1335 C C . PHE A 1 163 ? -26.195 -15.719 5.749 1.00 51.53 163 PHE A C 1
ATOM 1337 O O . PHE A 1 163 ? -26.952 -15.840 6.710 1.00 51.53 163 PHE A O 1
ATOM 1344 N N . ASP A 1 164 ? -25.927 -14.528 5.201 1.00 49.22 164 ASP A N 1
ATOM 1345 C CA . ASP A 1 164 ? -26.634 -13.282 5.551 1.00 49.22 164 ASP A CA 1
ATOM 1346 C C . ASP A 1 164 ? -28.002 -13.152 4.851 1.00 49.22 164 ASP A C 1
ATOM 1348 O O . ASP A 1 164 ? -28.727 -12.168 5.045 1.00 49.22 164 ASP A O 1
ATOM 1352 N N . PHE A 1 165 ? -28.427 -14.169 4.087 1.00 46.06 165 PHE A N 1
ATOM 1353 C CA . PHE A 1 165 ? -29.838 -14.322 3.757 1.00 46.06 165 PHE A CA 1
ATOM 1354 C C . PHE A 1 165 ? -30.605 -14.469 5.072 1.00 46.06 165 PHE A C 1
ATOM 1356 O O . PHE A 1 165 ? -30.570 -15.515 5.724 1.00 46.06 165 PHE A O 1
ATOM 1363 N N . ARG A 1 166 ? -31.331 -13.410 5.454 1.00 47.06 166 ARG A N 1
ATOM 1364 C CA . ARG A 1 166 ? -32.448 -13.491 6.397 1.00 47.06 166 ARG A CA 1
ATOM 1365 C C . ARG A 1 166 ? -33.442 -14.502 5.837 1.00 47.06 166 ARG A C 1
ATOM 1367 O O . ARG A 1 166 ? -34.403 -14.138 5.165 1.00 47.06 166 ARG A O 1
ATOM 1374 N N . LEU A 1 167 ? -33.197 -15.781 6.101 1.00 49.16 167 LEU A N 1
ATOM 1375 C CA . LEU A 1 167 ? -34.206 -16.806 5.954 1.00 49.16 167 LEU A CA 1
ATOM 1376 C C . LEU A 1 167 ? -35.389 -16.320 6.799 1.00 49.16 167 LEU A C 1
ATOM 1378 O O . LEU A 1 167 ? -35.180 -16.015 7.983 1.00 49.16 167 LEU A O 1
ATOM 1382 N N . PRO A 1 168 ? -36.597 -16.182 6.218 1.00 51.06 168 PRO A N 1
ATOM 1383 C CA . PRO A 1 168 ? -37.788 -15.870 6.997 1.00 51.06 168 PRO A CA 1
ATOM 1384 C C . PRO A 1 168 ? -37.869 -16.857 8.163 1.00 51.06 168 PRO A C 1
ATOM 1386 O O . PRO A 1 168 ? -37.325 -17.956 8.057 1.00 51.06 168 PRO A O 1
ATOM 1389 N N . ASN A 1 169 ? -38.480 -16.452 9.281 1.00 55.41 169 ASN A N 1
ATOM 1390 C CA . ASN A 1 169 ? -38.645 -17.258 10.497 1.00 55.41 169 ASN A CA 1
ATOM 1391 C C . ASN A 1 169 ? -39.399 -18.570 10.208 1.00 55.41 169 ASN A C 1
ATOM 1393 O O . ASN A 1 169 ? -40.571 -18.725 10.530 1.00 55.41 169 ASN A O 1
ATOM 1397 N N . ILE A 1 170 ? -38.717 -19.512 9.575 1.00 58.53 170 ILE A N 1
ATOM 1398 C CA . ILE A 1 170 ? -39.125 -20.885 9.386 1.00 58.53 170 ILE A CA 1
ATOM 1399 C C . ILE A 1 170 ? -38.514 -21.636 10.561 1.00 58.53 170 ILE A C 1
ATOM 1401 O O . ILE A 1 170 ? -37.361 -21.399 10.940 1.00 58.53 170 ILE A O 1
ATOM 1405 N N . LEU A 1 171 ? -39.372 -22.460 11.157 1.00 53.28 171 LEU A N 1
ATOM 1406 C CA . LEU A 1 171 ? -39.240 -23.173 12.421 1.00 53.28 171 LEU A CA 1
ATOM 1407 C C . LEU A 1 171 ? -37.789 -23.580 12.758 1.00 53.28 171 LEU A C 1
ATOM 1409 O O . LEU A 1 171 ? -37.084 -24.104 11.889 1.00 53.28 171 LEU A O 1
ATOM 1413 N N . PRO A 1 172 ? -37.344 -23.375 14.015 1.00 58.97 172 PRO A N 1
ATOM 1414 C CA . PRO A 1 172 ? -35.968 -23.639 14.454 1.00 58.97 172 PRO A CA 1
ATOM 1415 C C . PRO A 1 172 ? -35.482 -25.061 14.127 1.00 58.97 172 PRO A C 1
ATOM 1417 O O . PRO A 1 172 ? -34.295 -25.252 13.864 1.00 58.97 172 PRO A O 1
ATOM 1420 N N . ASP A 1 173 ? -36.397 -26.022 14.025 1.00 59.66 173 ASP A N 1
ATOM 1421 C CA . ASP A 1 173 ? -36.101 -27.428 13.744 1.00 59.66 173 ASP A CA 1
ATOM 1422 C C . ASP A 1 173 ? -35.538 -27.671 12.331 1.00 59.66 173 ASP A C 1
ATOM 1424 O O . ASP A 1 173 ? -34.746 -28.591 12.120 1.00 59.66 173 ASP A O 1
ATOM 1428 N N . PHE A 1 174 ? -35.856 -26.812 11.355 1.00 60.34 174 PHE A N 1
ATOM 1429 C CA . PHE A 1 174 ? -35.395 -26.998 9.973 1.00 60.34 174 PHE A CA 1
ATOM 1430 C C . PHE A 1 174 ? -33.929 -26.579 9.774 1.00 60.34 174 PHE A C 1
ATOM 1432 O O . PHE A 1 174 ? -33.207 -27.155 8.957 1.00 60.34 174 PHE A O 1
ATOM 1439 N N . LYS A 1 175 ? -33.458 -25.593 10.551 1.00 60.12 175 LYS A N 1
ATOM 1440 C CA . LYS A 1 175 ? -32.080 -25.081 10.460 1.00 60.12 175 LYS A CA 1
ATOM 1441 C C . LYS A 1 175 ? -31.065 -26.109 10.956 1.00 60.12 175 LYS A C 1
ATOM 1443 O O . LYS A 1 175 ? -30.031 -26.298 10.319 1.00 60.12 175 LYS A O 1
ATOM 1448 N N . PHE A 1 176 ? -31.386 -26.811 12.042 1.00 69.62 176 PHE A N 1
ATOM 1449 C CA . PHE A 1 176 ? -30.544 -27.894 12.551 1.00 69.62 176 PHE A CA 1
ATOM 1450 C C . PHE A 1 176 ? -30.496 -29.080 11.587 1.00 69.62 176 PHE A C 1
ATOM 1452 O O . PHE A 1 176 ? -29.413 -29.613 11.347 1.00 69.62 176 PHE A O 1
ATOM 1459 N N . GLY A 1 177 ? -31.632 -29.437 10.975 1.00 74.38 177 GLY A N 1
ATOM 1460 C CA . GLY A 1 177 ? -31.695 -30.501 9.973 1.00 74.38 177 GLY A CA 1
ATOM 1461 C C . GLY A 1 177 ? -30.768 -30.241 8.785 1.00 74.38 177 GLY A C 1
ATOM 1462 O O . GLY A 1 177 ? -29.954 -31.099 8.451 1.00 74.38 177 GLY A O 1
ATOM 1463 N N . LEU A 1 178 ? -30.820 -29.032 8.211 1.00 76.25 178 LEU A N 1
ATOM 1464 C CA . LEU A 1 178 ? -30.002 -28.660 7.052 1.00 76.25 178 LEU A CA 1
ATOM 1465 C C . LEU A 1 178 ? -28.496 -28.698 7.366 1.00 76.25 178 LEU A C 1
ATOM 1467 O O . LEU A 1 178 ? -27.717 -29.279 6.603 1.00 76.25 178 LEU A O 1
ATOM 1471 N N . ILE A 1 179 ? -28.091 -28.120 8.503 1.00 76.69 179 ILE A N 1
ATOM 1472 C CA . ILE A 1 179 ? -26.688 -28.101 8.948 1.00 76.69 179 ILE A CA 1
ATOM 1473 C C . ILE A 1 179 ? -26.186 -29.527 9.191 1.00 76.69 179 ILE A C 1
ATOM 1475 O O . ILE A 1 179 ? -25.090 -29.874 8.747 1.00 76.69 179 ILE A O 1
ATOM 1479 N N . LEU A 1 180 ? -26.991 -30.381 9.829 1.00 78.50 180 LEU A N 1
ATOM 1480 C CA . LEU A 1 180 ? -26.634 -31.778 10.064 1.00 78.50 180 LEU A CA 1
ATOM 1481 C C . LEU A 1 180 ? -26.463 -32.544 8.741 1.00 78.50 180 LEU A C 1
ATOM 1483 O O . LEU A 1 180 ? -25.456 -33.228 8.565 1.00 78.50 180 LEU A O 1
ATOM 1487 N N . THR A 1 181 ? -27.377 -32.377 7.777 1.00 76.56 181 THR A N 1
ATOM 1488 C CA . THR A 1 181 ? -27.264 -33.029 6.459 1.00 76.56 181 THR A CA 1
ATOM 1489 C C . THR A 1 181 ? -26.046 -32.569 5.663 1.00 76.56 181 THR A C 1
ATOM 1491 O O . THR A 1 181 ? -25.366 -33.406 5.074 1.00 76.56 181 THR A O 1
ATOM 1494 N N . LEU A 1 182 ? -25.719 -31.273 5.675 1.00 81.25 182 LEU A N 1
ATOM 1495 C CA . LEU A 1 182 ? -24.526 -30.756 4.996 1.00 81.25 182 LEU A CA 1
ATOM 1496 C C . LEU A 1 182 ? -23.242 -31.285 5.640 1.00 81.25 182 LEU A C 1
ATOM 1498 O O . LEU A 1 182 ? -22.319 -31.686 4.936 1.00 81.25 182 LEU A O 1
ATOM 1502 N N . THR A 1 183 ? -23.209 -31.359 6.972 1.00 78.25 183 THR A N 1
ATOM 1503 C CA . THR A 1 183 ? -22.057 -31.890 7.713 1.00 78.25 183 THR A CA 1
ATOM 1504 C C . THR A 1 183 ? -21.846 -33.376 7.405 1.00 78.25 183 THR A C 1
ATOM 1506 O O . THR A 1 183 ? -20.725 -33.797 7.117 1.00 78.25 183 THR A O 1
ATOM 1509 N N . LEU A 1 184 ? -22.924 -34.168 7.375 1.00 79.94 184 LEU A N 1
ATOM 1510 C CA . LEU A 1 184 ? -22.871 -35.587 7.012 1.00 79.94 184 LEU A CA 1
ATOM 1511 C C . LEU A 1 184 ? -22.443 -35.800 5.552 1.00 79.94 184 LEU A C 1
ATOM 1513 O O . LEU A 1 184 ? -21.664 -36.712 5.280 1.00 79.94 184 LEU A O 1
ATOM 1517 N N . LEU A 1 185 ? -22.884 -34.943 4.625 1.00 80.06 185 LEU A N 1
ATOM 1518 C CA . LEU A 1 185 ? -22.484 -35.008 3.216 1.00 80.06 185 LEU A CA 1
ATOM 1519 C C . LEU A 1 185 ? -20.978 -34.749 3.041 1.00 80.06 185 LEU A C 1
ATOM 1521 O O . LEU A 1 185 ? -20.304 -35.461 2.293 1.00 80.06 185 LEU A O 1
ATOM 1525 N N . VAL A 1 186 ? -20.433 -33.771 3.772 1.00 77.62 186 VAL A N 1
ATOM 1526 C CA . VAL A 1 186 ? -18.994 -33.464 3.766 1.00 77.62 186 VAL A CA 1
ATOM 1527 C C . VAL A 1 186 ? -18.189 -34.641 4.323 1.00 77.62 186 VAL A C 1
ATOM 1529 O O . VAL A 1 186 ? -17.237 -35.079 3.677 1.00 77.62 186 VAL A O 1
ATOM 1532 N N . ILE A 1 187 ? -18.607 -35.224 5.453 1.00 78.06 187 ILE A N 1
ATOM 1533 C CA . ILE A 1 187 ? -17.946 -36.402 6.039 1.00 78.06 187 ILE A CA 1
ATOM 1534 C C . ILE A 1 187 ? -17.979 -37.589 5.062 1.00 78.06 187 ILE A C 1
ATOM 1536 O O . ILE A 1 187 ? -16.943 -38.209 4.812 1.00 78.06 187 ILE A O 1
ATOM 1540 N N . ALA A 1 188 ? -19.130 -37.866 4.440 1.00 70.81 188 ALA A N 1
ATOM 1541 C CA . ALA A 1 188 ? -19.266 -38.942 3.460 1.00 70.81 188 ALA A CA 1
ATOM 1542 C C . ALA A 1 188 ? -18.327 -38.742 2.255 1.00 70.81 188 ALA A C 1
ATOM 1544 O O . ALA A 1 188 ? -17.603 -39.663 1.874 1.00 70.81 188 ALA A O 1
ATOM 1545 N N . SER A 1 189 ? -18.246 -37.526 1.708 1.00 71.62 189 SER A N 1
ATOM 1546 C CA . SER A 1 189 ? -17.350 -37.223 0.580 1.00 71.62 189 SER A CA 1
ATOM 1547 C C . SER A 1 189 ? -15.854 -37.341 0.929 1.00 71.62 189 SER A C 1
ATOM 1549 O O . SER A 1 189 ? -15.053 -37.790 0.102 1.00 71.62 189 SER A O 1
ATOM 1551 N N . GLY A 1 190 ? -15.472 -37.033 2.175 1.00 62.94 190 GLY A N 1
ATOM 1552 C CA . GLY A 1 190 ? -14.104 -37.211 2.672 1.00 62.94 190 GLY A CA 1
ATOM 1553 C C . GLY A 1 190 ? -13.696 -38.683 2.802 1.00 62.94 190 GLY A C 1
ATOM 1554 O O . GLY A 1 190 ? -12.573 -39.049 2.449 1.00 62.94 190 GLY A O 1
ATOM 1555 N N . THR A 1 191 ? -14.616 -39.554 3.234 1.00 57.81 191 THR A N 1
ATOM 1556 C CA . THR A 1 191 ? -14.336 -40.997 3.378 1.00 57.81 191 THR A CA 1
ATOM 1557 C C . THR A 1 191 ? -14.130 -41.716 2.039 1.00 57.81 191 THR A C 1
ATOM 1559 O O . THR A 1 191 ? -13.268 -42.592 1.944 1.00 57.81 191 THR A O 1
ATOM 1562 N N . ILE A 1 192 ? -14.823 -41.293 0.974 1.00 55.88 192 ILE A N 1
ATOM 1563 C CA . ILE A 1 192 ? -14.650 -41.846 -0.384 1.00 55.88 192 ILE A CA 1
ATOM 1564 C C . ILE A 1 192 ? -13.235 -41.561 -0.919 1.00 55.88 192 ILE A C 1
ATOM 1566 O O . ILE A 1 192 ? -12.611 -42.419 -1.549 1.00 55.88 192 ILE A O 1
ATOM 1570 N N . SER A 1 193 ? -12.684 -40.388 -0.601 1.00 53.16 193 SER A N 1
ATOM 1571 C CA . SER A 1 193 ? -11.325 -40.009 -1.010 1.00 53.16 193 SER A CA 1
ATOM 1572 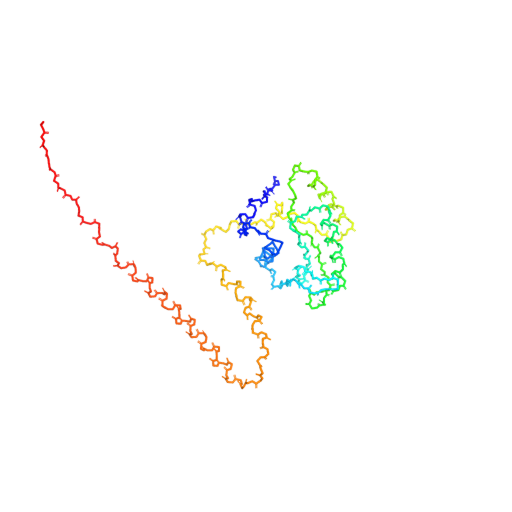C C . SER A 1 193 ? -10.244 -40.815 -0.277 1.00 53.16 193 SER A C 1
ATOM 1574 O O . SER A 1 193 ? -9.230 -41.171 -0.878 1.00 53.16 193 SER A O 1
ATOM 1576 N N . TYR A 1 194 ? -10.475 -41.177 0.991 1.00 53.41 194 TYR A N 1
ATOM 1577 C CA . TYR A 1 194 ? -9.549 -42.014 1.763 1.00 53.41 194 TYR A CA 1
ATOM 1578 C C . TYR A 1 194 ? -9.509 -43.470 1.273 1.00 53.41 194 TYR A C 1
ATOM 1580 O O . TYR A 1 194 ? -8.436 -44.076 1.223 1.00 53.41 194 TYR A O 1
ATOM 1588 N N . PHE A 1 195 ? -10.642 -44.024 0.833 1.00 49.84 195 PHE A N 1
ATOM 1589 C CA . PHE A 1 195 ? -10.688 -45.396 0.316 1.00 49.84 195 PHE A CA 1
ATOM 1590 C C . PHE A 1 195 ? -10.028 -45.538 -1.066 1.00 49.84 195 PHE A C 1
ATOM 1592 O O . PHE A 1 195 ? -9.352 -46.533 -1.331 1.00 49.84 195 PHE A O 1
ATOM 1599 N N . SER A 1 196 ? -10.133 -44.520 -1.930 1.00 49.62 196 SER A N 1
ATOM 1600 C CA . SER A 1 196 ? -9.491 -44.543 -3.254 1.00 49.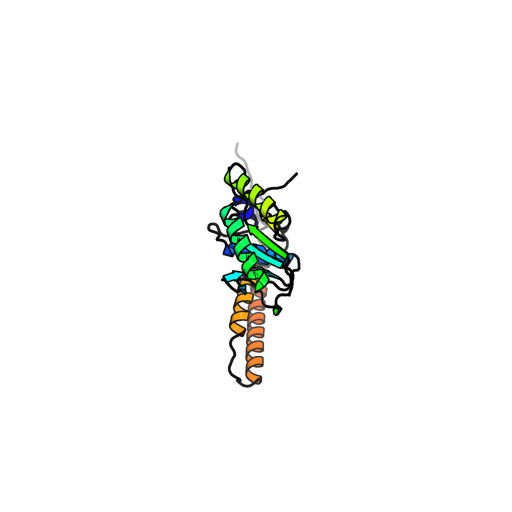62 196 SER A CA 1
ATOM 1601 C C . SER A 1 196 ? -7.962 -44.396 -3.207 1.00 49.62 196 SER A C 1
ATOM 1603 O O . SER A 1 196 ? -7.291 -44.768 -4.173 1.00 49.62 196 SER A O 1
ATOM 1605 N N . ALA A 1 197 ? -7.396 -43.846 -2.128 1.00 52.94 197 ALA A N 1
ATOM 1606 C CA . ALA A 1 197 ? -5.947 -43.718 -1.964 1.00 52.94 197 ALA A CA 1
ATOM 1607 C C . ALA A 1 197 ? -5.295 -45.016 -1.452 1.00 52.94 197 ALA A C 1
ATOM 1609 O O . ALA A 1 197 ? -4.143 -45.298 -1.779 1.00 52.94 197 ALA A O 1
ATOM 1610 N N . SER A 1 198 ? -6.036 -45.837 -0.700 1.00 50.16 198 SER A N 1
ATOM 1611 C CA . SER A 1 198 ? -5.514 -47.077 -0.113 1.00 50.16 198 SER A CA 1
ATOM 1612 C C . SER A 1 198 ? -5.374 -48.216 -1.139 1.00 50.16 198 SER A C 1
ATOM 1614 O O . SER A 1 198 ? -4.412 -48.981 -1.088 1.00 50.16 198 SER A O 1
ATOM 1616 N N . SER A 1 199 ? -6.238 -48.279 -2.160 1.00 50.47 199 SER A N 1
ATOM 1617 C CA . SER A 1 199 ? -6.180 -49.327 -3.197 1.00 50.47 199 SER A CA 1
ATOM 1618 C C . SER A 1 199 ? -5.007 -49.197 -4.182 1.00 50.47 199 SER A C 1
ATOM 1620 O O . SER A 1 199 ? -4.651 -50.173 -4.839 1.00 50.47 199 SER A O 1
ATOM 1622 N N . LYS A 1 200 ? -4.344 -48.033 -4.266 1.00 53.66 200 LYS A N 1
ATOM 1623 C CA . LYS A 1 200 ? -3.166 -47.833 -5.136 1.00 53.66 200 LYS A CA 1
ATOM 1624 C C . LYS A 1 200 ? -1.836 -48.250 -4.502 1.00 53.66 200 LYS A C 1
ATOM 1626 O O . LYS A 1 200 ? -0.844 -48.363 -5.219 1.00 53.66 200 LYS A O 1
ATOM 1631 N N . LEU A 1 201 ? -1.798 -48.508 -3.194 1.00 51.31 201 LEU A N 1
ATOM 1632 C CA . LEU A 1 201 ? -0.574 -48.910 -2.486 1.00 51.31 201 LEU A CA 1
ATOM 1633 C C . LEU A 1 201 ? -0.380 -50.434 -2.390 1.00 51.31 201 LEU A C 1
ATOM 1635 O O . LEU A 1 201 ? 0.695 -50.873 -1.998 1.00 51.31 201 LEU A O 1
ATOM 1639 N N . CYS A 1 202 ? -1.360 -51.242 -2.810 1.00 48.16 202 CYS A N 1
ATOM 1640 C CA . CYS A 1 202 ? -1.295 -52.709 -2.729 1.00 48.16 202 CYS A CA 1
ATOM 1641 C C . CYS A 1 202 ? -0.922 -53.409 -4.060 1.00 48.16 202 CYS A C 1
ATOM 1643 O O . CYS A 1 202 ? -0.791 -54.624 -4.097 1.00 48.16 202 CYS A O 1
ATOM 1645 N N . GLY A 1 203 ? -0.709 -52.669 -5.158 1.00 49.44 203 GLY A N 1
ATOM 1646 C CA . GLY A 1 203 ? -0.448 -53.246 -6.492 1.00 49.44 203 GLY A CA 1
ATOM 1647 C C . GLY A 1 203 ? 0.984 -53.117 -7.028 1.00 49.44 203 GLY A C 1
ATOM 1648 O O . GLY A 1 203 ? 1.192 -53.323 -8.218 1.00 49.44 203 GLY A O 1
ATOM 1649 N N . ARG A 1 204 ? 1.970 -52.707 -6.216 1.00 48.69 204 ARG A N 1
ATOM 1650 C CA . ARG A 1 204 ? 3.298 -52.291 -6.723 1.00 48.69 204 ARG A CA 1
ATOM 1651 C C . ARG A 1 204 ? 4.496 -53.045 -6.129 1.00 48.69 204 ARG A C 1
ATOM 1653 O O . ARG A 1 204 ? 5.572 -52.463 -6.024 1.00 48.69 204 ARG A O 1
ATOM 1660 N N . GLN A 1 205 ? 4.322 -54.316 -5.748 1.00 49.62 205 GLN A N 1
ATOM 1661 C CA . GLN A 1 205 ? 5.416 -55.154 -5.222 1.00 49.62 205 GLN A CA 1
ATOM 1662 C C . GLN A 1 205 ? 5.792 -56.409 -6.038 1.00 49.62 205 GLN A C 1
ATOM 1664 O O . GLN A 1 205 ? 6.736 -57.081 -5.639 1.00 49.62 205 GLN A O 1
ATOM 1669 N N . GLU A 1 206 ? 5.190 -56.701 -7.200 1.00 50.69 206 GLU A N 1
ATOM 1670 C CA . GLU A 1 206 ? 5.506 -57.953 -7.934 1.00 50.69 206 GLU A CA 1
ATOM 1671 C C . GLU A 1 206 ? 6.404 -57.841 -9.187 1.00 50.69 206 GLU A C 1
ATOM 1673 O O . GLU A 1 206 ? 6.814 -58.867 -9.717 1.00 50.69 206 GLU A O 1
ATOM 1678 N N . GLU A 1 207 ? 6.839 -56.659 -9.639 1.00 53.00 207 GLU A N 1
ATOM 1679 C CA . GLU A 1 207 ? 7.642 -56.544 -10.885 1.00 53.00 207 GLU A CA 1
ATOM 1680 C C . GLU A 1 207 ? 9.167 -56.368 -10.697 1.00 53.00 207 GLU A C 1
ATOM 1682 O O . GLU A 1 207 ? 9.859 -55.893 -11.595 1.00 53.00 207 GLU A O 1
ATOM 1687 N N . ALA A 1 208 ? 9.737 -56.767 -9.554 1.00 51.88 208 ALA A N 1
ATOM 1688 C CA . ALA A 1 208 ? 11.187 -56.650 -9.302 1.00 51.88 208 ALA A CA 1
ATOM 1689 C C . ALA A 1 208 ? 11.966 -57.983 -9.337 1.00 51.88 208 ALA A C 1
ATOM 1691 O O . ALA A 1 208 ? 13.132 -58.025 -8.942 1.00 51.88 208 ALA A O 1
ATOM 1692 N N . GLY A 1 209 ? 11.361 -59.074 -9.816 1.00 51.91 209 GLY A N 1
ATOM 1693 C CA . GLY A 1 209 ? 11.986 -60.398 -9.832 1.00 51.91 209 GLY A CA 1
ATOM 1694 C C . GLY A 1 209 ? 11.894 -61.087 -11.188 1.00 51.91 209 GLY A C 1
ATOM 1695 O O . GLY A 1 209 ? 10.984 -61.872 -11.408 1.00 51.91 209 GLY A O 1
ATOM 1696 N N . GLY A 1 210 ? 12.854 -60.854 -12.088 1.00 51.94 210 GLY A N 1
ATOM 1697 C CA . GLY A 1 210 ? 13.010 -61.737 -13.249 1.00 51.94 210 GLY A CA 1
ATOM 1698 C C . GLY A 1 210 ? 13.661 -61.119 -14.476 1.00 51.94 210 GLY A C 1
ATOM 1699 O O . GLY A 1 210 ? 12.968 -60.733 -15.412 1.00 51.94 210 GLY A O 1
ATOM 1700 N N . ARG A 1 211 ? 15.000 -61.102 -14.509 1.00 51.09 211 ARG A N 1
ATOM 1701 C CA . ARG A 1 211 ? 15.779 -61.383 -15.731 1.00 51.09 211 ARG A CA 1
ATOM 1702 C C . ARG A 1 211 ? 17.263 -61.545 -15.392 1.00 51.09 211 ARG A C 1
ATOM 1704 O O . ARG A 1 211 ? 18.029 -60.588 -15.334 1.00 51.09 211 ARG A O 1
ATOM 1711 N N . ARG A 1 212 ? 17.650 -62.797 -15.144 1.00 49.22 212 ARG A N 1
ATOM 1712 C CA . ARG A 1 212 ? 19.033 -63.277 -15.072 1.00 49.22 212 ARG A CA 1
ATOM 1713 C C . ARG A 1 212 ? 19.143 -64.441 -16.064 1.00 49.22 212 ARG A C 1
ATOM 1715 O O . ARG A 1 212 ? 18.278 -65.305 -16.035 1.00 49.22 212 ARG A O 1
ATOM 1722 N N . GLN A 1 213 ? 20.237 -64.444 -16.830 1.00 49.66 213 GLN A N 1
ATOM 1723 C CA . GLN A 1 213 ? 20.763 -65.500 -17.718 1.00 49.66 213 GLN A CA 1
ATOM 1724 C C . GLN A 1 213 ? 20.179 -65.609 -19.138 1.00 49.66 213 GLN A C 1
ATOM 1726 O O . GLN A 1 213 ? 19.017 -65.934 -19.316 1.00 49.66 213 GLN A O 1
ATOM 1731 N N . GLU A 1 214 ? 21.025 -65.318 -20.135 1.00 49.81 214 GLU A N 1
ATOM 1732 C CA . GLU A 1 214 ? 21.655 -66.250 -21.105 1.00 49.81 214 GLU A CA 1
ATOM 1733 C C . GLU A 1 214 ? 22.721 -65.421 -21.878 1.00 49.81 214 GLU A C 1
ATOM 1735 O O . GLU A 1 214 ? 22.446 -64.297 -22.286 1.00 49.81 214 GLU A O 1
ATOM 1740 N N . ALA A 1 215 ? 24.033 -65.707 -21.795 1.00 46.56 215 ALA A N 1
ATOM 1741 C CA . ALA A 1 215 ? 24.812 -66.661 -22.613 1.00 46.56 215 ALA A CA 1
ATOM 1742 C C . ALA A 1 215 ? 24.600 -66.452 -24.134 1.00 46.56 215 ALA A C 1
ATOM 1744 O O . ALA A 1 215 ? 23.471 -66.424 -24.584 1.00 46.56 215 ALA A O 1
ATOM 1745 N N . GLY A 1 216 ? 25.579 -66.321 -25.032 1.00 45.66 216 GLY A N 1
ATOM 1746 C CA . GLY A 1 216 ? 27.035 -66.401 -25.008 1.00 45.66 216 GLY A CA 1
ATOM 1747 C C . GLY A 1 216 ? 27.573 -66.381 -26.460 1.00 45.66 216 GLY A C 1
ATOM 1748 O O . GLY A 1 216 ? 26.809 -66.523 -27.406 1.00 45.66 216 GLY A O 1
ATOM 1749 N N . VAL A 1 217 ? 28.896 -66.232 -26.597 1.00 53.47 217 VAL A N 1
ATOM 1750 C CA . VAL A 1 217 ? 29.782 -66.827 -27.629 1.00 53.47 217 VAL A CA 1
ATOM 1751 C C . VAL A 1 217 ? 29.458 -66.641 -29.128 1.00 53.47 217 VAL A C 1
ATOM 1753 O O . VAL A 1 217 ? 28.558 -67.278 -29.662 1.00 53.47 217 VAL A O 1
ATOM 1756 N N . ARG A 1 218 ? 30.360 -65.941 -29.838 1.00 48.88 218 ARG A N 1
ATOM 1757 C CA . ARG A 1 218 ? 31.004 -66.294 -31.137 1.00 48.88 218 ARG A CA 1
ATOM 1758 C C . ARG A 1 218 ? 32.090 -65.230 -31.397 1.00 48.88 218 ARG A C 1
ATOM 1760 O O . ARG A 1 218 ? 31.779 -64.049 -31.324 1.00 48.88 218 ARG A O 1
ATOM 1767 N N . ARG A 1 219 ? 33.370 -65.588 -31.232 1.00 62.16 219 ARG A N 1
ATOM 1768 C CA . ARG A 1 219 ? 34.354 -65.872 -32.301 1.00 62.16 219 ARG A CA 1
ATOM 1769 C C . ARG A 1 219 ? 34.422 -64.790 -33.367 1.00 62.16 219 ARG A C 1
ATOM 1771 O O . ARG A 1 219 ? 33.433 -64.677 -34.115 1.00 62.16 219 ARG A O 1
#

Sequence (219 aa):
MIFVLSISEFVNQANLPTHWKEADLQDYIAQTLYDKGSKNIWLEVECAGGRADIITPKEIYEVKRFLTRSNIYQAKGQIECYRQNVPAKFGNKHKCYIIGFKPNRTTEEARQAETTAWYVEKSSDIKVIFINCDRNFFPFQSNSQGLFPSLLDFKLRDLSRLFDFRLPNILPDFKFGLILTLTLLVIASGTISYFSASSKLCGRQEEAGGRRQEAGVRR

Radius of gyration: 26.71 Å; chains: 1; bounding box: 74×83×49 Å

pLDDT: mean 79.52, std 20.17, range [36.47, 98.69]